Protein AF-A0A956DCQ9-F1 (afdb_monomer)

Secondary structure (DSSP, 8-state):
-------------PPP--------------------------------------------PPPP------PPPPHHHHHHHHHHHHHHHHH-HHHHHHHHHHHTTPPPPPPPPPPP-PPPPPPPPPPPPPP--PPP-HHHHHHHHHHHHHHH-HHHHHHS-GGGS-HHHHHHHHHHHHHHHHHHHHHHEEEEES--SPTT-EEEE-TT--TTT----S---SSSPEEEE-----EEEEEE-PPPPPTT--TT-SSPPP---

Solvent-accessible surface area (backbone atoms only — not comparable to full-atom values): 18070 Å² total; per-residue (Å²): 140,85,88,85,81,89,80,85,85,88,82,91,82,81,85,84,82,89,78,87,84,89,82,90,86,84,89,87,86,82,88,80,84,89,82,88,83,87,83,91,88,89,86,85,90,81,89,79,89,85,86,85,84,88,87,88,81,83,84,81,78,80,85,79,83,80,78,81,76,84,76,80,80,52,71,70,56,50,54,51,46,66,66,49,45,62,58,48,39,75,78,27,69,70,57,33,54,35,52,53,30,49,75,71,74,41,77,69,67,76,77,76,76,74,79,74,81,70,79,74,81,74,80,73,76,80,73,80,73,74,83,79,84,74,78,76,69,60,60,64,54,34,45,51,51,22,44,30,32,73,52,15,43,45,59,62,62,70,74,48,83,61,86,85,57,51,72,68,56,50,52,53,52,49,50,53,29,48,51,18,37,50,49,45,46,61,75,31,36,43,76,40,61,66,41,91,66,60,68,73,39,79,45,76,46,55,68,88,64,58,69,92,79,49,82,89,80,79,92,84,76,87,72,63,64,43,76,48,61,37,80,67,42,57,77,37,75,80,42,80,54,78,84,85,82,54,97,86,60,62,51,86,60,51,68,81,88,85,82,90,132

Structure (mmCIF, N/CA/C/O backbone):
data_AF-A0A956DCQ9-F1
#
_entry.id   AF-A0A956DCQ9-F1
#
loop_
_atom_site.group_PDB
_atom_site.id
_atom_site.type_symbol
_atom_site.label_atom_id
_atom_site.label_alt_id
_atom_site.label_comp_id
_atom_site.label_asym_id
_atom_site.label_entity_id
_atom_site.label_seq_id
_atom_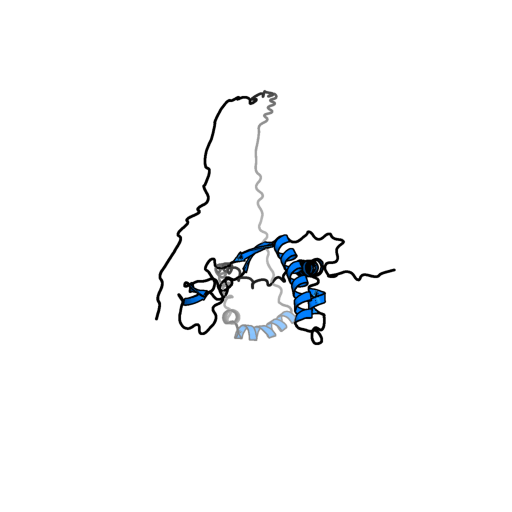site.pdbx_PDB_ins_code
_atom_site.Cartn_x
_atom_site.Cartn_y
_atom_site.Cartn_z
_atom_site.occupancy
_atom_site.B_iso_or_equiv
_atom_site.auth_seq_id
_atom_site.auth_comp_id
_atom_site.auth_asym_id
_atom_site.auth_atom_id
_atom_site.pdbx_PDB_model_num
ATOM 1 N N . MET A 1 1 ? -40.536 19.149 38.868 1.00 44.56 1 MET A N 1
ATOM 2 C CA . MET A 1 1 ? -41.351 20.334 38.512 1.00 44.56 1 MET A CA 1
ATOM 3 C C . MET A 1 1 ? -40.430 21.356 37.857 1.00 44.56 1 MET A C 1
ATOM 5 O O . MET A 1 1 ? -39.430 21.680 38.477 1.00 44.56 1 MET A O 1
ATOM 9 N N . GLY A 1 2 ? -40.730 21.826 36.640 1.00 43.44 2 GLY A N 1
ATOM 10 C CA . GLY A 1 2 ? -40.025 22.961 36.016 1.00 43.44 2 GLY A CA 1
ATOM 11 C C . GLY A 1 2 ? -39.454 22.691 34.621 1.00 43.44 2 GLY A C 1
ATOM 12 O O . GLY A 1 2 ? -38.250 22.546 34.463 1.00 43.44 2 GLY A O 1
ATOM 13 N N . GLN A 1 3 ? -40.325 22.641 33.610 1.00 45.72 3 GLN A N 1
ATOM 14 C CA . GLN A 1 3 ? -39.953 22.812 32.201 1.00 45.72 3 GLN A CA 1
ATOM 15 C C . GLN A 1 3 ? -39.549 24.271 31.948 1.00 45.72 3 GLN A C 1
ATOM 17 O O . GLN A 1 3 ? -40.276 25.163 32.375 1.00 45.72 3 GLN A O 1
ATOM 22 N N . PHE A 1 4 ? -38.510 24.515 31.145 1.00 46.72 4 PHE A N 1
ATOM 23 C CA . PHE A 1 4 ? -38.447 25.715 30.307 1.00 46.72 4 PHE A CA 1
ATOM 24 C C . PHE A 1 4 ? -37.898 25.388 28.914 1.00 46.72 4 PHE A C 1
ATOM 26 O O . PHE A 1 4 ? -36.979 24.595 28.732 1.00 46.72 4 PHE A O 1
ATOM 33 N N . ARG A 1 5 ? -38.584 25.959 27.926 1.00 47.47 5 ARG A N 1
ATOM 34 C CA . ARG A 1 5 ? -38.516 25.706 26.485 1.00 47.47 5 ARG A CA 1
ATOM 35 C C . ARG A 1 5 ? -37.450 26.562 25.780 1.00 47.47 5 ARG A C 1
ATOM 37 O O . ARG A 1 5 ? -37.318 27.731 26.104 1.00 47.47 5 ARG A O 1
ATOM 44 N N . ARG A 1 6 ? -36.925 25.986 24.683 1.00 45.34 6 ARG A N 1
ATOM 45 C CA . ARG A 1 6 ? -36.563 26.564 23.359 1.00 45.34 6 ARG A CA 1
ATOM 46 C C . ARG A 1 6 ? -35.539 27.711 23.270 1.00 45.34 6 ARG A C 1
ATOM 48 O O . ARG A 1 6 ? -35.821 28.812 23.710 1.00 45.34 6 ARG A O 1
ATOM 55 N N . ALA A 1 7 ? -34.549 27.522 22.386 1.00 42.09 7 ALA A N 1
ATOM 56 C CA . ALA A 1 7 ? -34.386 28.330 21.163 1.00 42.09 7 ALA A CA 1
ATOM 57 C C . ALA A 1 7 ? -33.416 27.658 20.163 1.00 42.09 7 ALA A C 1
ATOM 59 O O . ALA A 1 7 ? -32.343 27.201 20.540 1.00 42.09 7 ALA A O 1
ATOM 60 N N . ARG A 1 8 ? -33.815 27.605 18.882 1.00 48.66 8 ARG A N 1
ATOM 61 C CA . ARG A 1 8 ? -32.928 27.402 17.716 1.00 48.66 8 ARG A CA 1
ATOM 62 C C . ARG A 1 8 ? -32.111 28.680 17.476 1.00 48.66 8 ARG A C 1
ATOM 64 O O . ARG A 1 8 ? -32.595 29.758 17.820 1.00 48.66 8 ARG A O 1
ATOM 71 N N . PRO A 1 9 ? -31.029 28.588 16.692 1.00 55.22 9 PRO A N 1
ATOM 72 C CA . PRO A 1 9 ? -31.013 29.429 15.496 1.00 55.22 9 PRO A CA 1
ATOM 73 C C . PRO A 1 9 ? -30.722 28.649 14.208 1.00 55.22 9 PRO A C 1
ATOM 75 O O . PRO A 1 9 ? -29.927 27.715 14.168 1.00 55.22 9 PRO A O 1
ATOM 78 N N . ALA A 1 10 ? -31.419 29.067 13.151 1.00 43.94 10 ALA A N 1
ATOM 79 C CA . ALA A 1 10 ? -31.070 28.824 11.760 1.00 43.94 10 ALA A CA 1
ATOM 80 C C . ALA A 1 10 ? -30.056 29.888 11.311 1.00 43.94 10 ALA A C 1
ATOM 82 O O . ALA A 1 10 ? -30.158 31.039 11.732 1.00 43.94 10 ALA A O 1
ATOM 83 N N . GLY A 1 11 ? -29.125 29.524 10.431 1.00 39.97 11 GLY A N 1
ATOM 84 C CA . GLY A 1 11 ? -28.166 30.461 9.850 1.00 39.97 11 GLY A CA 1
ATOM 85 C C . GLY A 1 11 ? -27.410 29.843 8.684 1.00 39.97 11 GLY A C 1
ATOM 86 O O . GLY A 1 11 ? -26.304 29.349 8.850 1.00 39.97 11 GLY A O 1
ATOM 87 N N . ASN A 1 12 ? -28.058 29.846 7.519 1.00 40.28 12 ASN A N 1
ATOM 88 C CA . ASN A 1 12 ? -27.498 29.528 6.208 1.00 40.28 12 ASN A CA 1
ATOM 89 C C . ASN A 1 12 ? -26.256 30.384 5.908 1.00 40.28 12 ASN A C 1
ATOM 91 O O . ASN A 1 12 ? -26.328 31.608 5.991 1.00 40.28 12 ASN A O 1
ATOM 95 N N . GLY A 1 13 ? -25.175 29.754 5.449 1.00 37.75 13 GLY A N 1
ATOM 96 C CA . GLY A 1 13 ? -24.007 30.429 4.882 1.00 37.75 13 GLY A CA 1
ATOM 97 C C . GLY A 1 13 ? -23.469 29.651 3.685 1.00 37.75 13 GLY A C 1
ATOM 98 O O . GLY A 1 13 ? -22.549 28.855 3.825 1.00 37.75 13 GLY A O 1
ATOM 99 N N . ALA A 1 14 ? -24.077 29.851 2.515 1.00 48.00 14 ALA A N 1
ATOM 100 C CA . ALA A 1 14 ? -23.546 29.388 1.235 1.00 48.00 14 ALA A CA 1
ATOM 101 C C . ALA A 1 14 ? -22.450 30.356 0.743 1.00 48.00 14 ALA A C 1
ATOM 103 O O . ALA A 1 14 ? -22.650 31.569 0.842 1.00 48.00 14 ALA A O 1
ATOM 104 N N . PRO A 1 15 ? -21.327 29.882 0.176 1.00 51.25 15 PRO A N 1
ATOM 105 C CA . PRO A 1 15 ? -20.383 30.761 -0.498 1.00 51.25 15 PRO A CA 1
ATOM 106 C C . PRO A 1 15 ? -20.862 31.133 -1.909 1.00 51.25 15 PRO A C 1
ATOM 108 O O . PRO A 1 15 ? -21.316 30.308 -2.704 1.00 51.25 15 PRO A O 1
ATOM 111 N N . VAL A 1 16 ? -20.743 32.428 -2.180 1.00 46.66 16 VAL A N 1
ATOM 112 C CA . VAL A 1 16 ? -21.069 33.147 -3.411 1.00 46.66 16 VAL A CA 1
ATOM 113 C C . VAL A 1 16 ? -20.132 32.724 -4.549 1.00 46.66 16 VAL A C 1
ATOM 115 O O . VAL A 1 16 ? -18.917 32.878 -4.453 1.00 46.66 16 VAL A O 1
ATOM 118 N N . TYR A 1 17 ? -20.703 32.244 -5.656 1.00 36.53 17 TYR A N 1
ATOM 119 C CA . TYR A 1 17 ? -20.020 32.133 -6.946 1.00 36.53 17 TYR A CA 1
ATOM 120 C C . TYR A 1 17 ? -19.981 33.510 -7.618 1.00 36.53 17 TYR A C 1
ATOM 122 O O . TYR A 1 17 ? -21.020 34.018 -8.042 1.00 36.53 17 TYR A O 1
ATOM 130 N N . HIS A 1 18 ? -18.793 34.092 -7.788 1.00 42.25 18 HIS A N 1
ATOM 131 C CA . HIS A 1 18 ? -18.602 35.181 -8.746 1.00 42.25 18 HIS A CA 1
ATOM 132 C C . HIS A 1 18 ? -18.283 34.604 -10.129 1.00 42.25 18 HIS A C 1
ATOM 134 O O . HIS A 1 18 ? -17.248 33.978 -10.349 1.00 42.25 18 HIS A O 1
ATOM 140 N N . ARG A 1 19 ? -19.207 34.829 -11.068 1.00 39.38 19 ARG A N 1
ATOM 141 C CA . ARG A 1 19 ? -19.064 34.591 -12.508 1.00 39.38 19 ARG A CA 1
ATOM 142 C C . ARG A 1 19 ? -19.185 35.926 -13.248 1.00 39.38 19 ARG A C 1
ATOM 144 O O . ARG A 1 19 ? -20.033 36.736 -12.894 1.00 39.38 19 ARG A O 1
ATOM 151 N N . ALA A 1 20 ? -18.438 36.012 -14.353 1.00 39.06 20 ALA A N 1
ATOM 152 C CA . ALA A 1 20 ? -18.492 36.984 -15.455 1.00 39.06 20 ALA A CA 1
ATOM 153 C C . ALA A 1 20 ? -17.702 38.300 -15.240 1.00 39.06 20 ALA A C 1
ATOM 155 O O . ALA A 1 20 ? -17.689 38.841 -14.148 1.00 39.06 20 ALA A O 1
ATOM 156 N N . GLY A 1 21 ? -17.013 38.858 -16.243 1.00 32.97 21 GLY A N 1
ATOM 157 C CA . GLY A 1 21 ? -17.209 38.643 -17.672 1.00 32.97 21 GLY A CA 1
ATOM 158 C C . GLY A 1 21 ? -16.067 39.063 -18.608 1.00 32.97 21 GLY A C 1
ATOM 159 O O . GLY A 1 21 ? -15.089 39.706 -18.254 1.00 32.97 21 GLY A O 1
ATOM 160 N N . ARG A 1 22 ? -16.302 38.586 -1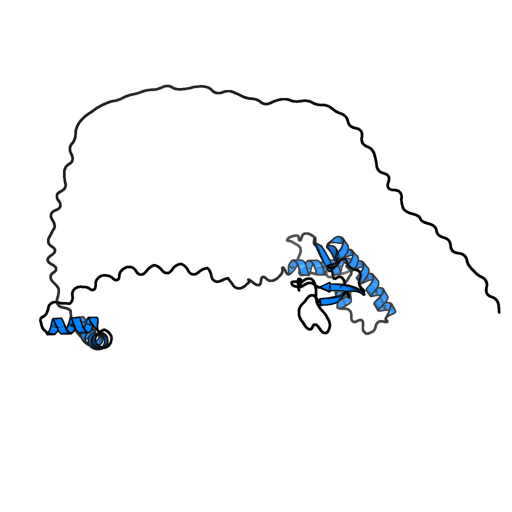9.829 1.00 40.91 22 ARG A N 1
ATOM 161 C CA . ARG A 1 22 ? -15.703 38.736 -21.160 1.00 40.91 22 ARG A CA 1
ATOM 162 C C . ARG A 1 22 ? -15.644 40.186 -21.684 1.00 40.91 22 ARG A C 1
ATOM 164 O O . ARG A 1 22 ? -16.653 40.867 -21.568 1.00 40.91 22 ARG A O 1
ATOM 171 N N . VAL A 1 23 ? -14.570 40.540 -22.411 1.00 39.91 23 VAL A N 1
ATOM 172 C CA . VAL A 1 23 ? -14.490 41.528 -23.531 1.00 39.91 23 VAL A CA 1
ATOM 173 C C . VAL A 1 23 ? -13.294 41.095 -24.422 1.00 39.91 23 VAL A C 1
ATOM 175 O O . VAL A 1 23 ? -12.198 40.998 -23.887 1.00 39.91 23 VAL A O 1
ATOM 178 N N . VAL A 1 24 ? -13.414 40.435 -25.588 1.00 46.06 24 VAL A N 1
ATOM 179 C CA . VAL A 1 24 ? -13.650 40.841 -27.010 1.00 46.06 24 VAL A CA 1
ATOM 180 C C . VAL A 1 24 ? -12.990 42.130 -27.539 1.00 46.06 24 VAL A C 1
ATOM 182 O O . VAL A 1 24 ? -13.491 43.205 -27.251 1.00 46.06 24 VAL A O 1
ATOM 185 N N . ASP A 1 25 ? -11.928 41.989 -28.350 1.00 35.31 25 ASP A N 1
ATOM 186 C CA . ASP A 1 25 ? -11.691 42.520 -29.726 1.00 35.31 25 ASP A CA 1
ATOM 187 C C . ASP A 1 25 ? -10.210 42.233 -30.097 1.00 35.31 25 ASP A C 1
ATOM 189 O O . ASP A 1 25 ? -9.375 42.172 -29.203 1.00 35.31 25 ASP A O 1
ATOM 193 N N . GLY A 1 26 ? -9.725 42.001 -31.322 1.00 33.22 26 GLY A N 1
ATOM 194 C CA . GLY A 1 26 ? -10.246 42.140 -32.681 1.00 33.22 26 GLY A CA 1
ATOM 195 C C . GLY A 1 26 ? -9.065 42.484 -33.624 1.00 33.22 26 GLY A C 1
ATOM 196 O O . GLY A 1 26 ? -8.298 43.394 -33.328 1.00 33.22 26 GLY A O 1
ATOM 197 N N . GLY A 1 27 ? -8.918 41.772 -34.755 1.00 31.19 27 GLY A N 1
ATOM 198 C CA . GLY A 1 27 ? -8.004 42.088 -35.880 1.00 31.19 27 GLY A CA 1
ATOM 199 C C . GLY A 1 27 ? -6.607 41.442 -35.797 1.00 31.19 27 GLY A C 1
ATOM 200 O O . GLY A 1 27 ? -5.952 41.498 -34.772 1.00 31.19 27 GLY A O 1
ATOM 201 N N . GLY A 1 28 ? -6.032 40.788 -36.806 1.00 31.78 28 GLY A N 1
ATOM 202 C CA . GLY A 1 28 ? -6.299 40.720 -38.239 1.00 31.78 28 GLY A CA 1
ATOM 203 C C . GLY A 1 28 ? -4.962 40.875 -38.979 1.00 31.78 28 GLY A C 1
ATOM 204 O O . GLY A 1 28 ? -4.322 41.908 -38.814 1.00 31.78 28 GLY A O 1
ATOM 205 N N . ARG A 1 29 ? -4.537 39.879 -39.774 1.00 37.16 29 ARG A N 1
ATOM 206 C CA . ARG A 1 29 ? -3.793 40.038 -41.046 1.00 37.16 29 ARG A CA 1
ATOM 207 C C . ARG A 1 29 ? -3.422 38.690 -41.668 1.00 37.16 29 ARG A C 1
ATOM 209 O O . ARG A 1 29 ? -3.000 37.759 -40.995 1.00 37.16 29 ARG A O 1
ATOM 216 N N . ALA A 1 30 ? -3.629 38.659 -42.978 1.00 37.50 30 ALA A N 1
ATOM 217 C CA . ALA A 1 30 ? -3.402 37.583 -43.925 1.00 37.50 30 ALA A CA 1
ATOM 218 C C . ALA A 1 30 ? -2.002 37.654 -44.571 1.00 37.50 30 ALA A C 1
ATOM 220 O O . ALA A 1 30 ? -1.269 38.619 -44.352 1.00 37.50 30 ALA A O 1
ATOM 221 N N . ASN A 1 31 ? -1.769 36.693 -45.479 1.00 35.84 31 ASN A N 1
ATOM 222 C CA . ASN A 1 31 ? -0.713 36.576 -46.503 1.00 35.84 31 ASN A CA 1
ATOM 223 C C . ASN A 1 31 ? 0.620 35.985 -46.001 1.00 35.84 31 ASN A C 1
ATOM 225 O O . ASN A 1 31 ? 1.065 36.304 -44.911 1.00 35.84 31 ASN A O 1
ATOM 229 N N . SER A 1 32 ? 1.316 35.095 -46.717 1.00 38.97 32 SER A N 1
ATOM 230 C CA . SER A 1 32 ? 1.332 34.811 -48.162 1.00 38.97 32 SER A CA 1
ATOM 231 C C . SER A 1 32 ? 2.079 33.499 -48.459 1.00 38.97 32 SER A C 1
ATOM 233 O O . SER A 1 32 ? 3.049 33.164 -47.784 1.00 38.97 32 SER A O 1
ATOM 235 N N . LEU A 1 33 ? 1.641 32.819 -49.523 1.00 44.47 33 LEU A N 1
ATOM 236 C CA . LEU A 1 33 ? 2.346 31.770 -50.278 1.00 44.47 33 LEU A CA 1
ATOM 237 C C . LEU A 1 33 ? 3.693 32.267 -50.848 1.00 44.47 33 LEU A C 1
ATOM 239 O O . LEU A 1 33 ? 3.923 33.476 -50.921 1.00 44.47 33 LEU A O 1
ATOM 243 N N . PRO A 1 34 ? 4.492 31.356 -51.430 1.00 48.22 34 PRO A N 1
ATOM 244 C CA . PRO A 1 34 ? 4.779 31.562 -52.851 1.00 48.22 34 PRO A CA 1
ATOM 245 C C . PRO A 1 34 ? 4.610 30.317 -53.741 1.00 48.22 34 PRO A C 1
ATOM 247 O O . PRO A 1 34 ? 4.918 29.187 -53.371 1.00 48.22 34 PRO A O 1
ATOM 250 N N . LEU A 1 35 ? 4.118 30.606 -54.949 1.00 35.25 35 LEU A N 1
ATOM 251 C CA . LEU A 1 35 ? 4.025 29.785 -56.158 1.00 35.25 35 LEU A CA 1
ATOM 252 C C . LEU A 1 35 ? 5.221 30.057 -57.093 1.00 35.25 35 LEU A C 1
ATOM 254 O O . LEU A 1 35 ? 5.707 31.185 -57.140 1.00 35.25 35 LEU A O 1
ATOM 258 N N . GLY A 1 36 ? 5.540 29.070 -57.945 1.00 31.72 36 GLY A N 1
ATOM 259 C CA . GLY A 1 36 ? 6.281 29.208 -59.217 1.00 31.72 36 GLY A CA 1
ATOM 260 C C . GLY A 1 36 ? 7.804 29.079 -59.080 1.00 31.72 36 GLY A C 1
ATOM 261 O O . GLY A 1 36 ? 8.372 29.573 -58.123 1.00 31.72 36 GLY A O 1
ATOM 262 N N . VAL A 1 37 ? 8.564 28.450 -59.983 1.00 38.44 37 VAL A N 1
ATOM 263 C CA . VAL A 1 37 ? 8.494 28.481 -61.454 1.00 38.44 37 VAL A CA 1
ATOM 264 C C . VAL A 1 37 ? 9.332 27.315 -62.036 1.00 38.44 37 VAL A C 1
ATOM 266 O O . VAL A 1 37 ? 10.470 27.107 -61.628 1.00 38.44 37 VAL A O 1
ATOM 269 N N . THR A 1 38 ? 8.789 26.579 -63.014 1.00 43.56 38 THR A N 1
ATOM 270 C CA . THR A 1 38 ? 9.522 25.769 -64.026 1.00 43.56 38 THR A CA 1
ATOM 271 C C . THR A 1 38 ? 9.961 26.681 -65.187 1.00 43.56 38 THR A C 1
ATOM 273 O O . THR A 1 38 ? 9.244 27.659 -65.409 1.00 43.56 38 THR A O 1
ATOM 276 N N . PRO A 1 39 ? 10.987 26.381 -66.022 1.00 46.38 39 PRO A N 1
ATOM 277 C CA . PRO A 1 39 ? 10.698 25.570 -67.225 1.00 46.38 39 PRO A CA 1
ATOM 278 C C . PRO A 1 39 ? 11.886 24.820 -67.894 1.00 46.38 39 PRO A C 1
ATOM 280 O O . PRO A 1 39 ? 13.048 25.163 -67.735 1.00 46.38 39 PRO A O 1
ATOM 283 N N . SER A 1 40 ? 11.511 23.858 -68.749 1.00 33.22 40 SER A N 1
ATOM 284 C CA . SER A 1 40 ? 12.003 23.634 -70.127 1.00 33.22 40 SER A CA 1
ATOM 285 C C . SER A 1 40 ? 13.473 23.274 -70.411 1.00 33.22 40 SER A C 1
ATOM 287 O O . SER A 1 40 ? 14.386 24.071 -70.236 1.00 33.22 40 SER A O 1
ATOM 289 N N . GLY A 1 41 ? 13.653 22.119 -71.064 1.00 32.50 41 GLY A N 1
ATOM 290 C CA . GLY A 1 41 ? 14.876 21.740 -71.775 1.00 32.50 41 GLY A CA 1
ATOM 291 C C . GLY A 1 41 ? 14.724 20.406 -72.508 1.00 32.50 41 GLY A C 1
ATOM 292 O O . GLY A 1 41 ? 15.267 19.396 -72.076 1.00 32.50 41 GLY A O 1
ATOM 293 N N . ALA A 1 42 ? 13.938 20.393 -73.586 1.00 36.38 42 ALA A N 1
ATOM 294 C CA . ALA A 1 42 ? 13.888 19.304 -74.556 1.00 36.38 42 ALA A CA 1
ATOM 295 C C . ALA A 1 42 ? 14.860 19.609 -75.705 1.00 36.38 42 ALA A C 1
ATOM 297 O O . ALA A 1 42 ? 14.739 20.674 -76.292 1.00 36.38 42 ALA A O 1
ATOM 298 N N . GLU A 1 43 ? 15.764 18.682 -76.033 1.00 36.94 43 GLU A N 1
ATOM 299 C CA . GLU A 1 43 ? 16.383 18.495 -77.359 1.00 36.94 43 GLU A CA 1
ATOM 300 C C . GLU A 1 43 ? 17.229 17.207 -77.317 1.00 36.94 43 GLU A C 1
ATOM 302 O O . GLU A 1 43 ? 18.130 17.053 -76.502 1.00 36.94 43 GLU A O 1
ATOM 307 N N . GLY A 1 44 ? 16.895 16.182 -78.098 1.00 34.47 44 GLY A N 1
ATOM 308 C CA . GLY A 1 44 ? 17.785 15.822 -79.196 1.00 34.47 44 GLY A CA 1
ATOM 309 C C . GLY A 1 44 ? 17.464 14.436 -79.751 1.00 34.47 44 GLY A C 1
ATOM 310 O O . GLY A 1 44 ? 17.797 13.400 -79.184 1.00 34.47 44 GLY A O 1
ATOM 311 N N . PHE A 1 45 ? 16.790 14.451 -80.891 1.00 36.69 45 PHE A N 1
ATOM 312 C CA . PHE A 1 45 ? 16.407 13.328 -81.731 1.00 36.69 45 PHE A CA 1
ATOM 313 C C . PHE A 1 45 ? 17.640 12.735 -82.441 1.00 36.69 45 PHE A C 1
ATOM 315 O O . PHE A 1 45 ? 18.387 13.469 -83.088 1.00 36.69 45 PHE A O 1
ATOM 322 N N . ARG A 1 46 ? 17.824 11.406 -82.439 1.00 38.56 46 ARG A N 1
ATOM 323 C CA . ARG A 1 46 ? 18.520 10.734 -83.553 1.00 38.56 46 ARG A CA 1
ATOM 324 C C . ARG A 1 46 ? 17.950 9.346 -83.827 1.00 38.56 46 ARG A C 1
ATOM 326 O O . ARG A 1 46 ? 18.247 8.359 -83.165 1.00 38.56 46 ARG A O 1
ATOM 333 N N . VAL A 1 47 ? 17.141 9.316 -84.876 1.00 39.38 47 VAL A N 1
ATOM 334 C CA . VAL A 1 47 ? 16.680 8.133 -85.599 1.00 39.38 47 VAL A CA 1
ATOM 335 C C . VAL A 1 47 ? 17.856 7.476 -86.321 1.00 39.38 47 VAL A C 1
ATOM 337 O O . VAL A 1 47 ? 18.537 8.123 -87.111 1.00 39.38 47 VAL A O 1
ATOM 340 N N . VAL A 1 48 ? 18.025 6.165 -86.139 1.00 49.91 48 VAL A N 1
ATOM 341 C CA . VAL A 1 48 ? 18.652 5.292 -87.140 1.00 49.91 48 VAL A CA 1
ATOM 342 C C . VAL A 1 48 ? 17.727 4.099 -87.359 1.00 49.91 48 VAL A C 1
ATOM 344 O O . VAL A 1 48 ? 17.658 3.177 -86.554 1.00 49.91 48 VAL A O 1
ATOM 347 N N . ARG A 1 49 ? 16.992 4.120 -88.476 1.00 46.12 49 ARG A N 1
ATOM 348 C CA . ARG A 1 49 ? 16.385 2.917 -89.051 1.00 46.12 49 ARG A CA 1
ATOM 349 C C . ARG A 1 49 ? 17.454 2.176 -89.854 1.00 46.12 49 ARG A C 1
ATOM 351 O O . ARG A 1 49 ? 17.971 2.732 -90.818 1.00 46.12 49 ARG A O 1
ATOM 358 N N . ARG A 1 50 ? 17.653 0.884 -89.583 1.00 44.34 50 ARG A N 1
ATOM 359 C CA . ARG A 1 50 ? 17.892 -0.103 -90.648 1.00 44.34 50 ARG A CA 1
ATOM 360 C C . ARG A 1 50 ? 17.061 -1.357 -90.401 1.00 44.34 50 ARG A C 1
ATOM 362 O O . ARG A 1 50 ? 16.953 -1.871 -89.297 1.00 44.34 50 ARG A O 1
ATOM 369 N N . ARG A 1 51 ? 16.413 -1.757 -91.485 1.00 48.53 51 ARG A N 1
ATOM 370 C CA . ARG A 1 51 ? 15.470 -2.854 -91.692 1.00 48.53 51 ARG A CA 1
ATOM 371 C C . ARG A 1 51 ? 16.278 -4.055 -92.201 1.00 48.53 51 ARG A C 1
ATOM 373 O O . ARG A 1 51 ? 17.195 -3.793 -92.966 1.00 48.53 51 ARG A O 1
ATOM 380 N N . THR A 1 52 ? 15.898 -5.288 -91.833 1.00 41.50 52 THR A N 1
ATOM 381 C CA . THR A 1 52 ? 15.596 -6.457 -92.713 1.00 41.50 52 THR A CA 1
ATOM 382 C C . THR A 1 52 ? 15.981 -7.820 -92.108 1.00 41.50 52 THR A C 1
ATOM 384 O O . THR A 1 52 ? 17.144 -8.035 -91.805 1.00 41.50 52 THR A O 1
ATOM 387 N N . GLY A 1 53 ? 15.027 -8.769 -92.103 1.00 35.62 53 GLY A N 1
ATOM 388 C CA . GLY A 1 53 ? 15.273 -10.155 -92.560 1.00 35.62 53 GLY A CA 1
ATOM 389 C C . GLY A 1 53 ? 15.434 -11.288 -91.527 1.00 35.62 53 GLY A C 1
ATOM 390 O O . GLY A 1 53 ? 16.452 -11.383 -90.864 1.00 35.62 53 GLY A O 1
ATOM 391 N N . ARG A 1 54 ? 14.437 -12.190 -91.487 1.00 43.00 54 ARG A N 1
ATOM 392 C CA . ARG A 1 54 ? 14.353 -13.558 -90.887 1.00 43.00 54 ARG A CA 1
ATOM 393 C C . ARG A 1 54 ? 15.412 -14.553 -91.466 1.00 43.00 54 ARG A C 1
ATOM 395 O O . ARG A 1 54 ? 16.009 -14.164 -92.466 1.00 43.00 54 ARG A O 1
ATOM 402 N N . PRO A 1 55 ? 15.591 -15.829 -90.997 1.00 49.44 55 PRO A N 1
ATOM 403 C CA . PRO A 1 55 ? 14.588 -16.726 -90.385 1.00 49.44 55 PRO A CA 1
ATOM 404 C C . PRO A 1 55 ? 15.028 -17.636 -89.206 1.00 49.44 55 PRO A C 1
ATOM 406 O O . PRO A 1 55 ? 16.183 -17.729 -88.813 1.00 49.44 55 PRO A O 1
ATOM 409 N N . VAL A 1 56 ? 14.015 -18.316 -88.660 1.00 54.53 56 VAL A N 1
ATOM 410 C CA . VAL A 1 56 ? 14.007 -19.252 -87.527 1.00 54.53 56 VAL A CA 1
ATOM 411 C C . VAL A 1 56 ? 14.428 -20.653 -87.997 1.00 54.53 56 VAL A C 1
ATOM 413 O O . VAL A 1 56 ? 13.770 -21.228 -88.862 1.00 54.53 56 VAL A O 1
ATOM 416 N N . GLY A 1 57 ? 15.505 -21.207 -87.432 1.00 40.69 57 GLY A N 1
ATOM 417 C CA . GLY A 1 57 ? 15.953 -22.585 -87.663 1.00 40.69 57 GLY A CA 1
ATOM 418 C C . GLY A 1 57 ? 15.443 -23.524 -86.569 1.00 40.69 57 GLY A C 1
ATOM 419 O O . GLY A 1 57 ? 15.823 -23.394 -85.409 1.00 40.69 57 GLY A O 1
ATOM 420 N N . GLY A 1 58 ? 14.563 -24.459 -86.935 1.00 42.00 58 GLY A N 1
ATOM 421 C CA . GLY A 1 58 ? 14.017 -25.475 -86.038 1.00 42.00 58 GLY A CA 1
ATOM 422 C C . GLY A 1 58 ? 15.037 -26.564 -85.700 1.00 42.00 58 GLY A C 1
ATOM 423 O O . GLY A 1 58 ? 15.515 -27.275 -86.583 1.00 42.00 58 GLY A O 1
ATOM 424 N N . PHE A 1 59 ? 15.329 -26.733 -84.410 1.00 47.19 59 PHE A N 1
ATOM 425 C CA . PHE A 1 59 ? 16.104 -27.860 -83.897 1.00 47.19 59 PHE A CA 1
ATOM 426 C C . PHE A 1 59 ? 15.191 -29.083 -83.733 1.00 47.19 59 PHE A C 1
ATOM 428 O O . PHE A 1 59 ? 14.420 -29.195 -82.781 1.00 47.19 59 PHE A O 1
ATOM 435 N N . ARG A 1 60 ? 15.272 -30.011 -84.689 1.00 51.78 60 ARG A N 1
ATOM 436 C CA . ARG A 1 60 ? 14.640 -31.335 -84.632 1.00 51.78 60 ARG A CA 1
ATOM 437 C C . ARG A 1 60 ? 15.460 -32.214 -83.668 1.00 51.78 60 ARG A C 1
ATOM 439 O O . ARG A 1 60 ? 16.556 -32.637 -84.027 1.00 51.78 60 ARG A O 1
ATOM 446 N N . ARG A 1 61 ? 14.977 -32.483 -82.447 1.00 52.00 61 ARG A N 1
ATOM 447 C CA . ARG A 1 61 ? 15.593 -33.495 -81.561 1.00 52.00 61 ARG A CA 1
ATOM 448 C C . ARG A 1 61 ? 15.139 -34.892 -82.001 1.00 52.00 61 ARG A C 1
ATOM 450 O O . ARG A 1 61 ? 13.939 -35.130 -82.107 1.00 52.00 61 ARG A O 1
ATOM 457 N N . ARG A 1 62 ? 16.082 -35.802 -82.277 1.00 43.31 62 ARG A N 1
ATOM 458 C CA . ARG A 1 62 ? 15.796 -37.245 -82.397 1.00 43.31 62 ARG A CA 1
ATOM 459 C C . ARG A 1 62 ? 15.603 -37.821 -80.986 1.00 43.31 62 ARG A C 1
ATOM 461 O O . ARG A 1 62 ? 16.404 -37.467 -80.122 1.00 43.31 62 ARG A O 1
ATOM 468 N N . PRO A 1 63 ? 14.612 -38.689 -80.733 1.00 47.38 63 PRO A N 1
ATOM 469 C CA . PRO A 1 63 ? 14.568 -39.462 -79.500 1.00 47.38 63 PRO A CA 1
ATOM 470 C C . PRO A 1 63 ? 15.527 -40.653 -79.623 1.00 47.38 63 PRO A C 1
ATOM 472 O O . PRO A 1 63 ? 15.415 -41.457 -80.547 1.00 47.38 63 PRO A O 1
ATOM 475 N N . GLU A 1 64 ? 16.500 -40.732 -78.720 1.00 47.19 64 GLU A N 1
ATOM 476 C CA . GLU A 1 64 ? 17.342 -41.912 -78.538 1.00 47.19 64 GLU A CA 1
ATOM 477 C C . GLU A 1 64 ? 16.556 -42.909 -77.675 1.00 47.19 64 GLU A C 1
ATOM 479 O O . GLU A 1 64 ? 16.154 -42.610 -76.551 1.00 47.19 64 GLU A O 1
ATOM 484 N N . GLU A 1 65 ? 16.245 -44.066 -78.249 1.00 50.34 65 GLU A N 1
ATOM 485 C CA . GLU A 1 65 ? 15.496 -45.151 -77.622 1.00 50.34 65 GLU A CA 1
ATOM 486 C C . GLU A 1 65 ? 16.389 -45.830 -76.566 1.00 50.34 65 GLU A C 1
ATOM 488 O O . GLU A 1 65 ? 17.248 -46.653 -76.889 1.00 50.34 65 GLU A O 1
ATOM 493 N N . ILE A 1 66 ? 16.232 -45.455 -75.291 1.00 53.81 66 ILE A N 1
ATOM 494 C CA . ILE A 1 66 ? 16.952 -46.077 -74.170 1.00 53.81 66 ILE A CA 1
ATOM 495 C C . ILE A 1 66 ? 16.389 -47.485 -73.968 1.00 53.81 66 ILE A C 1
ATOM 497 O O . ILE A 1 66 ? 15.388 -47.695 -73.284 1.00 53.81 66 ILE A O 1
ATOM 501 N N . ARG A 1 67 ? 17.049 -48.474 -74.568 1.00 50.81 67 ARG A N 1
ATOM 502 C CA . ARG A 1 67 ? 16.799 -49.892 -74.308 1.00 50.81 67 ARG A CA 1
ATOM 503 C C . ARG A 1 67 ? 17.346 -50.231 -72.914 1.00 50.81 67 ARG A C 1
ATOM 505 O O . ARG A 1 67 ? 18.499 -50.637 -72.778 1.00 50.81 67 ARG A O 1
ATOM 512 N N . VAL A 1 68 ? 16.539 -50.015 -71.871 1.00 55.72 68 VAL A N 1
ATOM 513 C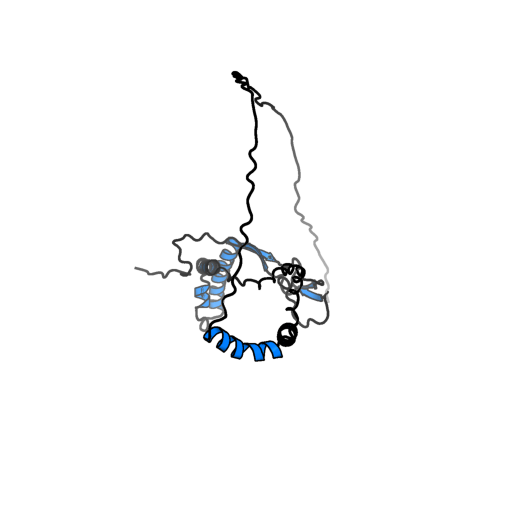 CA . VAL A 1 68 ? 16.869 -50.422 -70.496 1.00 55.72 68 VAL A CA 1
ATOM 514 C C . VAL A 1 68 ? 17.007 -51.943 -70.482 1.00 55.72 68 VAL A C 1
ATOM 516 O O . VAL A 1 68 ? 16.045 -52.677 -70.681 1.00 55.72 68 VAL A O 1
ATOM 519 N N . SER A 1 69 ? 18.236 -52.418 -70.321 1.00 55.66 69 SER A N 1
ATOM 520 C CA . SER A 1 69 ? 18.514 -53.831 -70.091 1.00 55.66 69 SER A CA 1
ATOM 521 C C . SER A 1 69 ? 18.440 -54.051 -68.585 1.00 55.66 69 SER A C 1
ATOM 523 O O . SER A 1 69 ? 19.335 -53.592 -67.884 1.00 55.66 69 SER A O 1
ATOM 525 N N . ASP A 1 70 ? 17.383 -54.696 -68.086 1.00 66.69 70 ASP A N 1
ATOM 526 C CA . ASP A 1 70 ? 17.218 -54.966 -66.651 1.00 66.69 70 ASP A CA 1
ATOM 527 C C . ASP A 1 70 ? 18.292 -55.955 -66.156 1.00 66.69 70 ASP A C 1
ATOM 529 O O . ASP A 1 70 ? 18.270 -57.136 -66.536 1.00 66.69 70 ASP A O 1
ATOM 533 N N . PRO A 1 71 ? 19.256 -55.536 -65.310 1.00 77.69 71 PRO A N 1
ATOM 534 C CA . PRO A 1 71 ? 20.218 -56.469 -64.748 1.00 77.69 71 PRO A CA 1
ATOM 535 C C . PRO A 1 71 ? 19.522 -57.365 -63.716 1.00 77.69 71 PRO A C 1
ATOM 537 O O . PRO A 1 71 ? 18.798 -56.900 -62.835 1.00 77.69 71 PRO A O 1
ATOM 540 N N . LYS A 1 72 ? 19.763 -58.680 -63.795 1.00 84.00 72 LYS A N 1
ATOM 541 C CA . LYS A 1 72 ? 19.214 -59.646 -62.827 1.00 84.00 72 LYS A CA 1
ATOM 542 C C . LYS A 1 72 ? 19.677 -59.274 -61.406 1.00 84.00 72 LYS A C 1
ATOM 544 O O . LYS A 1 72 ? 20.874 -59.041 -61.224 1.00 84.00 72 LYS A O 1
ATOM 549 N N . PRO A 1 73 ? 18.794 -59.286 -60.385 1.00 86.69 73 PRO A N 1
ATOM 550 C CA . PRO A 1 73 ? 19.162 -58.881 -59.029 1.00 86.69 73 PRO A CA 1
ATOM 551 C C . PRO A 1 73 ? 20.293 -59.758 -58.482 1.00 86.69 73 PRO A C 1
ATOM 553 O O . PRO A 1 73 ? 20.338 -60.963 -58.760 1.00 86.69 73 PR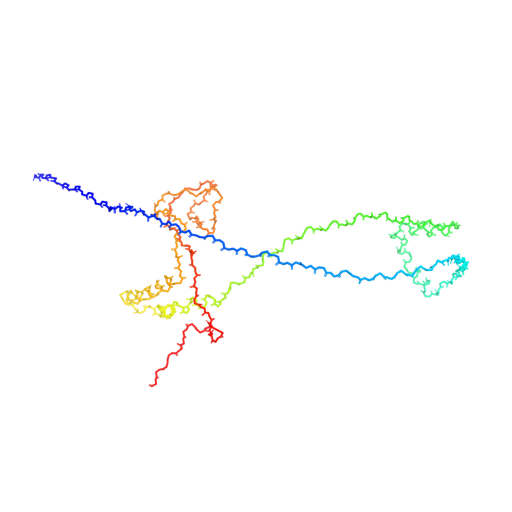O A O 1
ATOM 556 N N . SER A 1 74 ? 21.203 -59.172 -57.703 1.00 91.06 74 SER A N 1
ATOM 557 C CA . SER A 1 74 ? 22.314 -59.902 -57.082 1.00 91.06 74 SER A CA 1
ATOM 558 C C . SER A 1 74 ? 21.815 -60.882 -56.012 1.00 91.06 74 SER A C 1
ATOM 560 O O . SER A 1 74 ? 20.682 -60.787 -55.536 1.00 91.06 74 SER A O 1
ATOM 562 N N . PHE A 1 75 ? 22.658 -61.843 -55.623 1.00 89.88 75 PHE A N 1
ATOM 563 C CA . PHE A 1 75 ? 22.309 -62.857 -54.622 1.00 89.88 75 PHE A CA 1
ATOM 564 C C . PHE A 1 75 ? 21.823 -62.245 -53.298 1.00 89.88 75 PHE A C 1
ATOM 566 O O . PHE A 1 75 ? 20.766 -62.628 -52.807 1.00 89.88 75 PHE A O 1
ATOM 573 N N . PHE A 1 76 ? 22.535 -61.250 -52.761 1.00 90.44 76 PHE A N 1
ATOM 574 C CA . PHE A 1 76 ? 22.167 -60.603 -51.496 1.00 90.44 76 PHE A CA 1
ATOM 575 C C . PHE A 1 76 ? 20.831 -59.858 -51.576 1.00 90.44 76 PHE A C 1
ATOM 577 O O . PHE A 1 76 ? 20.047 -59.906 -50.632 1.00 90.44 76 PHE A O 1
ATOM 584 N N . VAL A 1 77 ? 20.523 -59.244 -52.723 1.00 87.75 77 VAL A N 1
ATOM 585 C CA . VAL A 1 77 ? 19.215 -58.614 -52.956 1.00 87.75 77 VAL A CA 1
ATOM 586 C C . VAL A 1 77 ? 18.109 -59.669 -52.978 1.00 87.75 77 VAL A C 1
ATOM 588 O O . VAL A 1 77 ? 17.072 -59.475 -52.353 1.00 87.75 77 VAL A O 1
ATOM 591 N N . ARG A 1 78 ? 18.331 -60.820 -53.627 1.00 88.38 78 ARG A N 1
ATOM 592 C CA . ARG A 1 78 ? 17.360 -61.930 -53.615 1.00 88.38 78 ARG A CA 1
ATOM 593 C C . ARG A 1 78 ? 17.168 -62.512 -52.217 1.00 88.38 78 ARG A C 1
ATOM 595 O O . ARG A 1 78 ? 16.034 -62.797 -51.851 1.00 88.38 78 ARG A O 1
ATOM 602 N N . LEU A 1 79 ? 18.244 -62.657 -51.442 1.00 91.56 79 LEU A N 1
ATOM 603 C CA . LEU A 1 79 ? 18.189 -63.154 -50.066 1.00 91.56 79 LEU A CA 1
ATOM 604 C C . LEU A 1 79 ? 17.387 -62.205 -49.163 1.00 91.56 79 LEU A C 1
ATOM 606 O O . LEU A 1 79 ? 16.530 -62.654 -48.408 1.00 91.56 79 LEU A O 1
ATOM 610 N N . TRP A 1 80 ? 17.600 -60.893 -49.294 1.00 92.25 80 TRP A N 1
ATOM 611 C CA . TRP A 1 80 ? 16.830 -59.883 -48.567 1.00 92.25 80 TRP A CA 1
ATOM 612 C C . TRP A 1 80 ? 15.354 -59.857 -48.983 1.00 92.25 80 TRP A C 1
ATOM 614 O O . TRP A 1 80 ? 14.467 -59.845 -48.129 1.00 92.25 80 TRP A O 1
ATOM 624 N N . ILE A 1 81 ? 15.073 -59.917 -50.291 1.00 89.44 81 ILE A N 1
ATOM 625 C CA . ILE A 1 81 ? 13.698 -60.004 -50.802 1.00 89.44 81 ILE A CA 1
ATOM 626 C C . ILE A 1 81 ? 13.012 -61.261 -50.259 1.00 89.44 81 ILE A C 1
ATOM 628 O O . ILE A 1 81 ? 11.881 -61.165 -49.801 1.00 89.44 81 ILE A O 1
ATOM 632 N N . ALA A 1 82 ? 13.680 -62.417 -50.248 1.00 88.94 82 ALA A N 1
ATOM 633 C CA . ALA A 1 82 ? 13.114 -63.657 -49.716 1.00 88.94 82 ALA A CA 1
ATOM 634 C C . ALA A 1 82 ? 12.785 -63.574 -48.214 1.00 88.94 82 ALA A C 1
ATOM 636 O O . ALA A 1 82 ? 11.844 -64.225 -47.768 1.00 88.94 82 ALA A O 1
ATOM 637 N N . PHE A 1 83 ? 13.515 -62.759 -47.447 1.00 92.12 83 PHE A N 1
ATOM 638 C CA . PHE A 1 83 ? 13.240 -62.533 -46.027 1.00 92.12 83 PHE A CA 1
ATOM 639 C C . PHE A 1 83 ? 12.040 -61.596 -45.797 1.00 92.12 83 PHE A C 1
ATOM 641 O O . PHE A 1 83 ? 11.189 -61.871 -44.954 1.00 92.12 83 PHE A O 1
ATOM 648 N N . VAL A 1 84 ? 11.932 -60.506 -46.565 1.00 88.69 84 VAL A N 1
ATOM 649 C CA . VAL A 1 84 ? 10.902 -59.465 -46.360 1.00 88.69 84 VAL A CA 1
ATOM 650 C C . VAL A 1 84 ? 9.594 -59.763 -47.105 1.00 88.69 84 VAL A C 1
ATOM 652 O O . VAL A 1 84 ? 8.510 -59.427 -46.623 1.00 88.69 84 VAL A O 1
ATOM 655 N N . ALA A 1 85 ? 9.666 -60.394 -48.279 1.00 89.50 85 ALA A N 1
ATOM 656 C CA . ALA A 1 85 ? 8.507 -60.627 -49.138 1.00 89.50 85 ALA A CA 1
ATOM 657 C C . ALA A 1 85 ? 7.393 -61.454 -48.473 1.00 89.50 85 ALA A C 1
ATOM 659 O O . ALA A 1 85 ? 6.244 -61.050 -48.628 1.00 89.50 85 ALA A O 1
ATOM 660 N N . PRO A 1 86 ? 7.655 -62.533 -47.703 1.00 86.94 86 PRO A N 1
ATOM 661 C CA . PRO A 1 86 ? 6.591 -63.293 -47.046 1.00 86.94 86 PRO A CA 1
ATOM 662 C C . PRO A 1 86 ? 5.768 -62.434 -46.081 1.00 86.94 86 PRO A C 1
ATOM 664 O O . PRO A 1 86 ? 4.542 -62.449 -46.137 1.00 86.94 86 PRO A O 1
ATOM 667 N N . TRP A 1 87 ? 6.431 -61.611 -45.262 1.00 90.00 87 TRP A N 1
ATOM 668 C CA . TRP A 1 87 ? 5.751 -60.656 -44.385 1.00 90.00 87 TRP A CA 1
ATOM 669 C C . TRP A 1 87 ? 4.973 -59.622 -45.199 1.00 90.00 87 TRP A C 1
ATOM 671 O O . TRP A 1 87 ? 3.799 -59.378 -44.940 1.00 90.00 87 TRP A O 1
ATOM 681 N N . ARG A 1 88 ? 5.575 -59.054 -46.246 1.00 87.94 88 ARG A N 1
ATOM 682 C CA . ARG A 1 88 ? 4.887 -58.062 -47.079 1.00 87.94 88 ARG A CA 1
ATOM 683 C C . ARG A 1 88 ? 3.667 -58.636 -47.811 1.00 87.94 88 ARG A C 1
ATOM 685 O O . ARG A 1 88 ? 2.683 -57.924 -47.956 1.00 87.94 88 ARG A O 1
ATOM 692 N N . VAL A 1 89 ? 3.707 -59.900 -48.234 1.00 89.25 89 VAL A N 1
ATOM 693 C CA . VAL A 1 89 ? 2.562 -60.600 -48.844 1.00 89.25 89 VAL A CA 1
ATOM 694 C C . VAL A 1 89 ? 1.442 -60.823 -47.826 1.00 89.25 89 VAL A C 1
ATOM 696 O O . VAL A 1 89 ? 0.279 -60.665 -48.179 1.00 89.25 89 VAL A O 1
ATOM 699 N N . LEU A 1 90 ? 1.765 -61.134 -46.566 1.00 86.38 90 LEU A N 1
ATOM 700 C CA . LEU A 1 90 ? 0.755 -61.322 -45.517 1.00 86.38 90 LEU A CA 1
ATOM 701 C C . LEU A 1 90 ? 0.071 -60.010 -45.103 1.00 86.38 90 LEU A C 1
ATOM 703 O O . LEU A 1 90 ? -1.128 -60.008 -44.842 1.00 86.38 90 LEU A O 1
ATOM 707 N N . PHE A 1 91 ? 0.812 -58.899 -45.054 1.00 85.19 91 PHE A N 1
ATOM 708 C CA . PHE A 1 91 ? 0.301 -57.611 -44.561 1.00 85.19 91 PHE A CA 1
ATOM 709 C C . PHE A 1 91 ? -0.137 -56.630 -45.667 1.00 85.19 91 PHE A C 1
ATOM 711 O O . PHE A 1 91 ? -0.601 -55.536 -45.355 1.00 85.19 91 PHE A O 1
ATOM 718 N N . SER A 1 92 ? -0.016 -56.985 -46.954 1.00 84.00 92 SER A N 1
ATOM 719 C CA . SER A 1 92 ? -0.460 -56.149 -48.081 1.00 84.00 92 SER A CA 1
ATOM 720 C C . SER A 1 92 ? -1.160 -56.976 -49.161 1.00 84.00 92 SER A C 1
ATOM 722 O O . SER A 1 92 ? -0.523 -57.713 -49.919 1.00 84.00 92 SER A O 1
ATOM 724 N N . ALA A 1 93 ? -2.481 -56.802 -49.263 1.00 78.88 93 ALA A N 1
ATOM 725 C CA . ALA A 1 93 ? -3.319 -57.506 -50.233 1.00 78.88 93 ALA A CA 1
ATOM 726 C C . ALA A 1 93 ? -2.928 -57.193 -51.690 1.00 78.88 93 ALA A C 1
ATOM 728 O O . ALA A 1 93 ? -2.812 -58.107 -52.507 1.00 78.88 93 ALA A O 1
ATOM 729 N N . ASP A 1 94 ? -2.641 -55.924 -52.002 1.00 82.31 94 ASP A N 1
ATOM 730 C CA . ASP A 1 94 ? -2.286 -55.485 -53.360 1.00 82.31 94 ASP A CA 1
ATOM 731 C C . ASP A 1 94 ? -0.960 -56.087 -53.837 1.00 82.31 94 ASP A C 1
ATOM 733 O O . ASP A 1 94 ? -0.830 -56.539 -54.979 1.00 82.31 94 ASP A O 1
ATOM 737 N N . PHE A 1 95 ? 0.034 -56.145 -52.945 1.00 83.00 95 PHE A N 1
ATOM 738 C CA . PHE A 1 95 ? 1.321 -56.759 -53.258 1.00 83.00 95 PHE A CA 1
ATOM 739 C C . PHE A 1 95 ? 1.178 -58.272 -53.474 1.00 83.00 95 PHE A C 1
ATOM 741 O O . PHE A 1 95 ? 1.732 -58.807 -54.437 1.00 83.00 95 PHE A O 1
ATOM 748 N N . GLY A 1 96 ? 0.390 -58.953 -52.634 1.00 82.31 96 GLY A N 1
ATOM 749 C CA . GLY A 1 96 ? 0.070 -60.373 -52.801 1.00 82.31 96 GLY A CA 1
ATOM 750 C C . GLY A 1 96 ? -0.620 -60.674 -54.137 1.00 82.31 96 GLY A C 1
ATOM 751 O O . GLY A 1 96 ? -0.207 -61.595 -54.846 1.00 82.31 96 GLY A O 1
ATOM 752 N N . ALA A 1 97 ? -1.596 -59.852 -54.536 1.00 83.69 97 ALA A N 1
ATOM 753 C CA . ALA A 1 97 ? -2.275 -59.975 -55.827 1.00 83.69 97 ALA A CA 1
ATOM 754 C C . ALA A 1 97 ? -1.309 -59.806 -57.016 1.00 83.69 97 ALA A C 1
ATOM 756 O O . ALA A 1 97 ? -1.403 -60.531 -58.011 1.00 83.69 97 ALA A O 1
ATOM 757 N N . GLY A 1 98 ? -0.339 -58.892 -56.901 1.00 84.75 98 GLY A N 1
ATOM 758 C CA . GLY A 1 98 ? 0.729 -58.721 -57.887 1.00 84.75 98 GLY A CA 1
ATOM 759 C C . GLY A 1 98 ? 1.624 -59.959 -58.020 1.00 84.75 98 GLY A C 1
ATOM 760 O O . GLY A 1 98 ? 1.865 -60.429 -59.133 1.00 84.75 98 GLY A O 1
ATOM 761 N N . VAL A 1 99 ? 2.070 -60.531 -56.896 1.00 85.06 99 VAL A N 1
ATOM 762 C CA . VAL A 1 99 ? 2.913 -61.742 -56.880 1.00 85.06 99 VAL A CA 1
ATOM 763 C C . VAL A 1 99 ? 2.163 -62.956 -57.442 1.00 85.06 99 VAL A C 1
ATOM 765 O O . VAL A 1 99 ? 2.721 -63.684 -58.263 1.00 85.06 99 VAL A O 1
ATOM 768 N N . GLN A 1 100 ? 0.891 -63.153 -57.078 1.00 84.00 100 GLN A N 1
ATOM 769 C CA . GLN A 1 100 ? 0.062 -64.255 -57.588 1.00 84.00 100 GLN A CA 1
ATOM 770 C C . GLN A 1 100 ? -0.112 -64.195 -59.114 1.00 84.00 100 GLN A C 1
ATOM 772 O O . GLN A 1 100 ? -0.064 -65.223 -59.797 1.00 84.00 100 GLN A O 1
ATOM 777 N N . ARG A 1 101 ? -0.289 -62.994 -59.673 1.00 81.81 101 ARG A N 1
ATOM 778 C CA . ARG A 1 101 ? -0.396 -62.789 -61.125 1.00 81.81 101 ARG A CA 1
ATOM 779 C C . ARG A 1 101 ? 0.905 -63.111 -61.850 1.00 81.81 101 ARG A C 1
ATOM 781 O O . ARG A 1 101 ? 0.880 -63.849 -62.829 1.00 81.81 101 ARG A O 1
ATOM 788 N N . LEU A 1 102 ? 2.037 -62.654 -61.317 1.00 83.69 102 LEU A N 1
ATOM 789 C CA . LEU A 1 102 ? 3.351 -62.980 -61.875 1.00 83.69 102 LEU A CA 1
ATOM 790 C C . LEU A 1 102 ? 3.642 -64.489 -61.815 1.00 83.69 102 LEU A C 1
ATOM 792 O O . LEU A 1 102 ? 4.158 -65.046 -62.780 1.00 83.69 102 LEU A O 1
ATOM 796 N N . MET A 1 103 ? 3.261 -65.170 -60.727 1.00 82.56 103 MET A N 1
ATOM 797 C CA . MET A 1 103 ? 3.393 -66.630 -60.605 1.00 82.56 103 MET A CA 1
ATOM 798 C C . MET A 1 103 ? 2.486 -67.404 -61.573 1.00 82.56 103 MET A C 1
ATOM 800 O O . MET A 1 103 ? 2.854 -68.489 -62.013 1.00 82.56 103 MET A O 1
ATOM 804 N N . SER A 1 104 ? 1.321 -66.854 -61.928 1.00 83.50 104 SER A N 1
ATOM 805 C CA . SER A 1 104 ? 0.380 -67.452 -62.889 1.00 83.50 104 SER A CA 1
ATOM 806 C C . SER A 1 104 ? 0.653 -67.064 -64.350 1.00 83.50 104 SER A C 1
ATOM 808 O O . SER A 1 104 ? -0.108 -67.446 -65.236 1.00 83.50 104 SER A O 1
ATOM 810 N N . GLY A 1 105 ? 1.743 -66.336 -64.625 1.00 76.75 105 GLY A N 1
ATOM 811 C CA . GLY A 1 105 ? 2.131 -65.920 -65.977 1.00 76.75 105 GLY A CA 1
ATOM 812 C C . GLY A 1 105 ? 1.306 -64.761 -66.546 1.00 76.75 105 GLY A C 1
ATOM 813 O O . GLY A 1 105 ? 1.424 -64.451 -67.730 1.00 76.75 105 GLY A O 1
ATOM 814 N N . ALA A 1 106 ? 0.482 -64.109 -65.722 1.00 75.75 106 ALA A N 1
ATOM 815 C CA . ALA A 1 106 ? -0.248 -62.905 -66.096 1.00 75.75 106 ALA A CA 1
ATOM 816 C C . ALA A 1 106 ? 0.648 -61.656 -65.948 1.00 75.75 106 ALA A C 1
ATOM 818 O O . ALA A 1 106 ? 1.499 -61.609 -65.053 1.00 75.75 106 ALA A O 1
ATOM 819 N N . PRO A 1 107 ? 0.469 -60.617 -66.790 1.00 73.12 107 PRO A N 1
ATOM 820 C CA . PRO A 1 107 ? 1.221 -59.373 -66.658 1.00 73.12 107 PRO A CA 1
ATOM 821 C C . PRO A 1 107 ? 0.948 -58.706 -65.301 1.00 73.12 107 PRO A C 1
ATOM 823 O O . PRO A 1 107 ? -0.139 -58.848 -64.727 1.00 73.12 107 PRO A O 1
ATOM 826 N N . ALA A 1 108 ? 1.952 -57.982 -64.791 1.00 68.81 108 ALA A N 1
ATOM 827 C CA . ALA A 1 108 ? 1.859 -57.244 -63.534 1.00 68.81 108 ALA A CA 1
ATOM 828 C C . ALA A 1 108 ? 0.623 -56.326 -63.522 1.00 68.81 108 ALA A C 1
ATOM 830 O O . ALA A 1 108 ? 0.210 -55.817 -64.567 1.00 68.81 108 ALA A O 1
ATOM 831 N N . LEU A 1 109 ? 0.027 -56.132 -62.339 1.00 69.31 109 LEU A N 1
ATOM 832 C CA . LEU A 1 109 ? -1.093 -55.204 -62.173 1.00 69.31 109 LEU A CA 1
ATOM 833 C C . LEU A 1 109 ? -0.704 -53.824 -62.731 1.00 69.31 109 LEU A C 1
ATOM 835 O O . LEU A 1 109 ? 0.432 -53.392 -62.504 1.00 69.31 109 LEU A O 1
ATOM 839 N N . PRO A 1 110 ? -1.608 -53.139 -63.460 1.00 69.81 110 PRO A N 1
ATOM 840 C CA . PRO A 1 110 ? -1.361 -51.762 -63.859 1.00 69.81 110 PRO A CA 1
ATOM 841 C C . PRO A 1 110 ? -1.042 -50.935 -62.603 1.00 69.81 110 PRO A C 1
ATOM 843 O O . PRO A 1 110 ? -1.637 -51.206 -61.553 1.00 69.81 110 PRO A O 1
ATOM 846 N N . PRO A 1 111 ? -0.093 -49.978 -62.672 1.00 68.12 111 PRO A N 1
ATOM 847 C CA . PRO A 1 111 ? 0.224 -49.121 -61.538 1.00 68.12 111 PRO A CA 1
ATOM 848 C C . PRO A 1 111 ? -1.073 -48.550 -60.955 1.00 68.12 111 PRO A C 1
ATOM 850 O O . PRO A 1 111 ? -1.915 -48.110 -61.744 1.00 68.12 111 PRO A O 1
ATOM 853 N N . PRO A 1 112 ? -1.270 -48.581 -59.624 1.00 64.62 112 PRO A N 1
ATOM 854 C CA . PRO A 1 112 ? -2.441 -47.955 -59.032 1.00 64.62 112 PRO A CA 1
ATOM 855 C C . PRO A 1 112 ? -2.476 -46.499 -59.498 1.00 64.62 112 PRO A C 1
ATOM 857 O O . PRO A 1 112 ? -1.451 -45.812 -59.449 1.00 64.62 112 PRO A O 1
ATOM 860 N N . GLU A 1 113 ? -3.629 -46.062 -60.016 1.00 59.56 113 GLU A N 1
ATOM 861 C CA . GLU A 1 113 ? -3.860 -44.654 -60.330 1.00 59.56 113 GLU A CA 1
ATOM 862 C C . GLU A 1 113 ? -3.417 -43.832 -59.123 1.00 59.56 113 GLU A C 1
ATOM 864 O O . GLU A 1 113 ? -3.803 -44.128 -57.989 1.00 59.56 113 GLU A O 1
ATOM 869 N N . ALA A 1 114 ? -2.532 -42.863 -59.375 1.00 56.12 114 ALA A N 1
ATOM 870 C CA . ALA A 1 114 ? -1.976 -42.009 -58.342 1.00 56.12 114 ALA A CA 1
ATOM 871 C C . ALA A 1 114 ? -3.117 -41.516 -57.439 1.00 56.12 114 ALA A C 1
ATOM 873 O O . ALA A 1 114 ? -4.131 -41.052 -57.976 1.00 56.12 114 ALA A O 1
ATOM 874 N N . PRO A 1 115 ? -2.995 -41.632 -56.103 1.00 54.22 115 PRO A N 1
ATOM 875 C CA . PRO A 1 115 ? -4.032 -41.158 -55.207 1.00 54.22 115 PRO A CA 1
ATOM 876 C C . PRO A 1 115 ? -4.317 -39.698 -55.552 1.00 54.22 115 PRO A C 1
ATOM 878 O O . PRO A 1 115 ? -3.419 -38.853 -55.568 1.00 54.22 115 PRO A O 1
ATOM 881 N N . LYS A 1 116 ? -5.571 -39.438 -55.925 1.00 61.09 116 LYS A N 1
ATOM 882 C CA . LYS A 1 116 ? -6.097 -38.099 -56.176 1.00 61.09 116 LYS A CA 1
ATOM 883 C C . LYS A 1 116 ? -5.719 -37.240 -54.963 1.00 61.09 116 LYS A C 1
ATOM 885 O O . LYS A 1 116 ? -5.974 -37.709 -53.856 1.00 61.09 116 LYS A O 1
ATOM 890 N N . PRO A 1 117 ? -5.090 -36.063 -55.142 1.00 51.03 117 PRO A N 1
ATOM 891 C CA . PRO A 1 117 ? -4.555 -35.292 -54.028 1.00 51.03 117 PRO A CA 1
ATOM 892 C C . PRO A 1 117 ? -5.664 -35.045 -53.009 1.00 51.03 117 PRO A C 1
ATOM 894 O O . PRO A 1 117 ? -6.673 -34.402 -53.305 1.00 51.03 117 PRO A O 1
ATOM 897 N N . GLU A 1 118 ? -5.486 -35.654 -51.844 1.00 63.25 118 GLU A N 1
ATOM 898 C CA . GLU A 1 118 ? -6.284 -35.419 -50.655 1.00 63.25 118 GLU A CA 1
ATOM 899 C C . GLU A 1 118 ? -6.108 -33.937 -50.290 1.00 63.25 118 GLU A C 1
ATOM 901 O O . GLU A 1 118 ? -4.983 -33.433 -50.384 1.00 63.25 118 GLU A O 1
ATOM 906 N N . PRO A 1 119 ? -7.194 -33.197 -50.003 1.00 59.31 119 PRO A N 1
ATOM 907 C CA . PRO A 1 119 ? -7.092 -31.776 -49.716 1.00 59.31 119 PRO A CA 1
ATOM 908 C C . PRO A 1 119 ? -6.136 -31.573 -48.543 1.00 59.31 119 PRO A C 1
ATOM 910 O O . PRO A 1 119 ? -6.257 -32.213 -47.500 1.00 59.31 119 PRO A O 1
ATOM 913 N N . GLU A 1 120 ? -5.159 -30.705 -48.780 1.00 67.31 120 GLU A N 1
ATOM 914 C CA . GLU A 1 120 ? -4.157 -30.259 -47.824 1.00 67.31 120 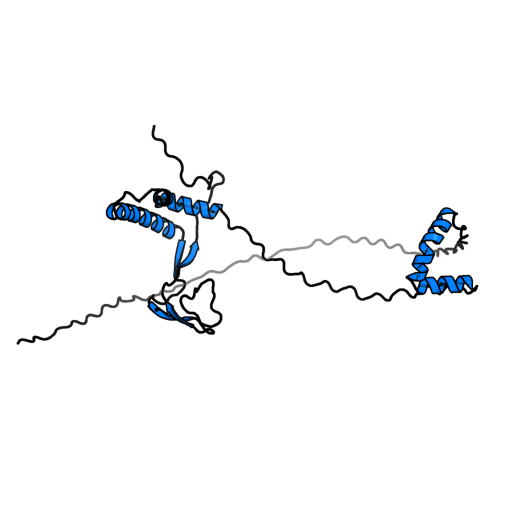GLU A CA 1
ATOM 915 C C . GLU A 1 120 ? -4.847 -29.902 -46.494 1.00 67.31 120 GLU A C 1
ATOM 917 O O . GLU A 1 120 ? -5.857 -29.191 -46.523 1.00 67.31 120 GLU A O 1
ATOM 922 N N . PRO A 1 121 ? -4.382 -30.426 -45.342 1.00 59.72 121 PRO A N 1
ATOM 923 C CA . PRO A 1 121 ? -5.002 -30.121 -44.064 1.00 59.72 121 PRO A CA 1
ATOM 924 C C . PRO A 1 121 ? -4.937 -28.611 -43.847 1.00 59.72 121 PRO A C 1
ATOM 926 O O . PRO A 1 121 ? -3.860 -28.014 -43.817 1.00 59.72 121 PRO A O 1
ATOM 929 N N . GLU A 1 122 ? -6.115 -28.002 -43.743 1.00 72.31 122 GLU A N 1
ATOM 930 C CA . GLU A 1 122 ? -6.290 -26.597 -43.400 1.00 72.31 122 GLU A CA 1
ATOM 931 C C . GLU A 1 122 ? -5.497 -26.316 -42.110 1.00 72.31 122 GLU A C 1
ATOM 933 O O . GLU A 1 122 ? -5.588 -27.110 -41.167 1.00 72.31 122 GLU A O 1
ATOM 938 N N . PRO A 1 123 ? -4.659 -25.262 -42.062 1.00 65.94 123 PRO A N 1
ATOM 939 C CA . PRO A 1 123 ? -3.802 -25.014 -40.912 1.00 65.94 123 PRO A CA 1
ATOM 940 C C . PRO A 1 123 ? -4.671 -24.866 -39.664 1.00 65.94 123 PRO A C 1
ATOM 942 O O . PRO A 1 123 ? -5.525 -23.979 -39.597 1.00 65.94 123 PRO A O 1
ATOM 945 N N . GLU A 1 124 ? -4.460 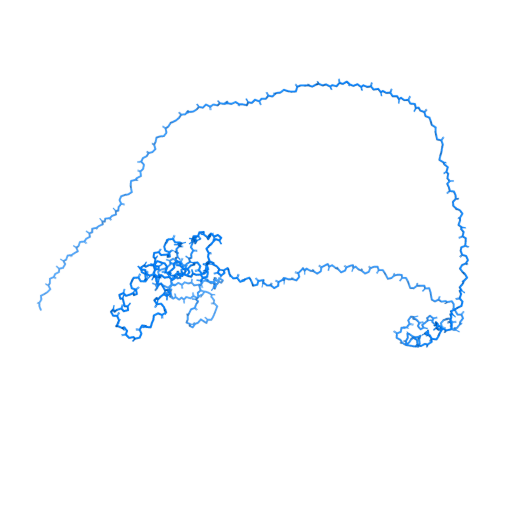-25.751 -38.685 1.00 70.88 124 GLU A N 1
ATOM 946 C CA . GLU A 1 124 ? -5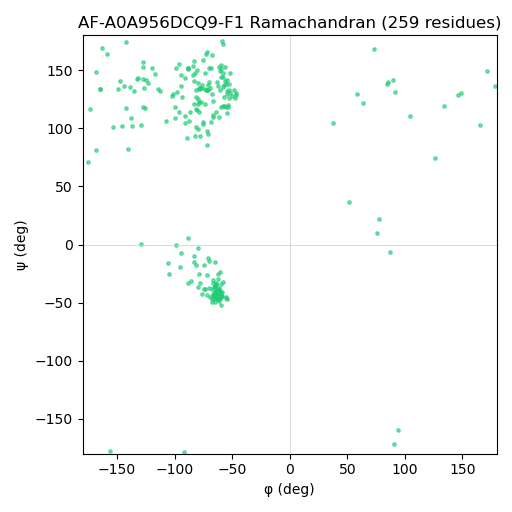.144 -25.673 -37.400 1.00 70.88 124 GLU A CA 1
ATOM 947 C C . GLU A 1 124 ? -4.958 -24.260 -36.819 1.00 70.88 124 GLU A C 1
ATOM 949 O O . GLU A 1 124 ? -3.837 -23.732 -36.829 1.00 70.88 124 GLU A O 1
ATOM 954 N N . PRO A 1 125 ? -6.035 -23.618 -36.326 1.00 74.44 125 PRO A N 1
ATOM 955 C CA . PRO A 1 125 ? -5.926 -22.307 -35.706 1.00 74.44 125 PRO A CA 1
ATOM 956 C C . PRO A 1 125 ? -4.896 -22.377 -34.570 1.00 74.44 125 PRO A C 1
ATOM 958 O O . PRO A 1 125 ? -4.891 -23.359 -33.820 1.00 74.44 125 PRO A O 1
ATOM 961 N N . PRO A 1 126 ? -4.017 -21.365 -34.429 1.00 69.94 126 PRO A N 1
ATOM 962 C CA . PRO A 1 126 ? -2.945 -21.400 -33.448 1.00 69.94 126 PRO A CA 1
ATOM 963 C C . PRO A 1 126 ? -3.540 -21.648 -32.066 1.00 69.94 126 PRO A C 1
ATOM 965 O O . PRO A 1 126 ? -4.360 -20.872 -31.567 1.00 69.94 126 PRO A O 1
ATOM 968 N N . LYS A 1 127 ? -3.142 -22.774 -31.471 1.00 77.19 127 LYS A N 1
ATOM 969 C CA . LYS A 1 127 ? -3.496 -23.142 -30.104 1.00 77.19 127 LYS A CA 1
ATOM 970 C C . LYS A 1 127 ? -3.125 -21.960 -29.201 1.00 77.19 127 LYS A C 1
ATOM 972 O O . LYS A 1 127 ? -1.975 -21.524 -29.273 1.00 77.19 127 LYS A O 1
ATOM 977 N N . PRO A 1 128 ? -4.055 -21.423 -28.390 1.00 74.56 128 PRO A N 1
ATOM 978 C CA . PRO A 1 128 ? -3.757 -20.277 -27.545 1.00 74.56 128 PRO A CA 1
ATOM 979 C C . PRO A 1 128 ? -2.579 -20.639 -26.642 1.00 74.56 128 PRO A C 1
ATOM 981 O O . PRO A 1 128 ? -2.641 -21.620 -25.893 1.00 74.56 128 PRO A O 1
ATOM 984 N N . GLU A 1 129 ? -1.486 -19.887 -26.774 1.00 75.56 129 GLU A N 1
ATOM 985 C CA . GLU A 1 129 ? -0.326 -20.043 -25.908 1.00 75.56 129 GLU A CA 1
ATOM 986 C C . GLU A 1 129 ? -0.780 -19.862 -24.453 1.00 75.56 129 GLU A C 1
ATOM 988 O O . GLU A 1 129 ? -1.602 -18.981 -24.168 1.00 75.56 129 GLU A O 1
ATOM 993 N N . PRO A 1 130 ? -0.304 -20.708 -23.521 1.00 75.56 130 PRO A N 1
ATOM 994 C CA . PRO A 1 130 ? -0.640 -20.544 -22.117 1.00 75.56 130 PRO A CA 1
ATOM 995 C C . PRO A 1 130 ? -0.229 -19.135 -21.668 1.00 75.56 130 PRO A C 1
ATOM 997 O O . PRO A 1 130 ? 0.828 -18.655 -22.088 1.00 75.56 130 PRO A O 1
ATOM 1000 N N . PRO A 1 131 ? -1.037 -18.462 -20.826 1.00 76.44 131 PRO A N 1
ATOM 1001 C CA . PRO A 1 131 ? -0.741 -17.107 -20.387 1.00 76.44 131 PRO A CA 1
ATOM 1002 C C . PRO A 1 131 ? 0.670 -17.062 -19.799 1.00 76.44 131 PRO A C 1
ATOM 1004 O O . PRO A 1 131 ? 0.982 -17.757 -18.829 1.00 76.44 131 PRO A O 1
ATOM 1007 N N . ARG A 1 132 ? 1.542 -16.271 -20.428 1.00 71.12 132 ARG A N 1
ATOM 1008 C CA . ARG A 1 132 ? 2.925 -16.101 -19.998 1.00 71.12 132 ARG A CA 1
ATOM 1009 C C . ARG A 1 132 ? 2.913 -15.396 -18.645 1.00 71.12 132 ARG A C 1
ATOM 1011 O O . ARG A 1 132 ? 2.561 -14.224 -18.555 1.00 71.12 132 ARG A O 1
ATOM 1018 N N . ILE A 1 133 ? 3.266 -16.121 -17.586 1.00 72.44 133 ILE A N 1
ATOM 1019 C CA . ILE A 1 133 ? 3.426 -15.540 -16.252 1.00 72.44 133 ILE A CA 1
ATOM 1020 C C . ILE A 1 133 ? 4.772 -14.816 -16.229 1.00 72.44 133 ILE A C 1
ATOM 1022 O O . ILE A 1 133 ? 5.817 -15.422 -15.988 1.00 72.44 133 ILE A O 1
ATOM 1026 N N . GLU A 1 134 ? 4.757 -13.522 -16.527 1.00 74.06 134 GLU A N 1
ATOM 1027 C CA . GLU A 1 134 ? 5.918 -12.655 -16.343 1.00 74.06 134 GLU A CA 1
ATOM 1028 C C . GLU A 1 134 ? 6.001 -12.226 -14.874 1.00 74.06 134 GLU A C 1
ATOM 1030 O O . GLU A 1 134 ? 5.001 -11.866 -14.251 1.00 74.06 134 GLU A O 1
ATOM 1035 N N . ARG A 1 135 ? 7.198 -12.316 -14.286 1.00 72.50 135 ARG A N 1
ATOM 1036 C CA . ARG A 1 135 ? 7.426 -11.840 -12.918 1.00 72.50 135 ARG A CA 1
ATOM 1037 C C . ARG A 1 135 ? 7.392 -10.315 -12.923 1.00 72.50 135 ARG A C 1
ATOM 1039 O O . ARG A 1 135 ? 7.970 -9.693 -13.812 1.00 72.50 135 ARG A O 1
ATOM 1046 N N . ALA A 1 136 ? 6.737 -9.730 -11.924 1.00 74.56 136 ALA A N 1
ATOM 1047 C CA . ALA A 1 136 ? 6.743 -8.286 -11.731 1.00 74.56 136 ALA A CA 1
ATOM 1048 C C . ALA A 1 136 ? 8.189 -7.767 -11.572 1.00 74.56 136 ALA A C 1
ATOM 1050 O O . ALA A 1 136 ? 9.031 -8.488 -11.025 1.00 74.56 136 ALA A O 1
ATOM 1051 N N . PRO A 1 137 ? 8.486 -6.539 -12.031 1.00 82.62 137 PRO A N 1
ATOM 1052 C CA . PRO A 1 137 ? 9.814 -5.955 -11.892 1.00 82.62 137 PRO A CA 1
ATOM 1053 C C . PRO A 1 137 ? 10.146 -5.767 -10.407 1.00 82.62 137 PRO A C 1
ATOM 1055 O O . PRO A 1 137 ? 9.505 -4.978 -9.711 1.00 82.62 137 PRO A O 1
ATOM 1058 N N . VAL A 1 138 ? 11.139 -6.514 -9.923 1.00 88.44 138 VAL A N 1
ATOM 1059 C CA . VAL A 1 138 ? 11.556 -6.518 -8.511 1.00 88.44 138 VAL A CA 1
ATOM 1060 C C . VAL A 1 138 ? 12.149 -5.164 -8.113 1.00 88.44 138 VAL A C 1
ATOM 1062 O O . VAL A 1 138 ? 11.864 -4.667 -7.028 1.00 88.44 138 VAL A O 1
ATOM 1065 N N . ASP A 1 139 ? 12.877 -4.521 -9.022 1.00 89.56 139 ASP A N 1
ATOM 1066 C CA . ASP A 1 139 ? 13.571 -3.251 -8.791 1.00 89.56 139 ASP A CA 1
ATOM 1067 C C . ASP A 1 139 ? 12.617 -2.129 -8.366 1.00 89.56 139 ASP A C 1
ATOM 1069 O O . ASP A 1 139 ? 12.909 -1.377 -7.441 1.00 89.56 139 ASP A O 1
ATOM 1073 N N . ALA A 1 140 ? 11.429 -2.049 -8.978 1.00 88.88 140 ALA A N 1
ATOM 1074 C CA . ALA A 1 140 ? 10.417 -1.056 -8.616 1.00 88.88 140 ALA A CA 1
ATOM 1075 C C . ALA A 1 140 ? 9.852 -1.293 -7.203 1.00 88.88 140 ALA A C 1
ATOM 1077 O O . ALA A 1 140 ? 9.516 -0.341 -6.496 1.00 88.88 140 ALA A O 1
ATOM 1078 N N . ALA A 1 141 ? 9.759 -2.556 -6.775 1.00 92.25 141 ALA A N 1
ATOM 1079 C CA . ALA A 1 141 ? 9.324 -2.905 -5.427 1.00 92.25 141 ALA A CA 1
ATOM 1080 C C . ALA A 1 141 ? 10.400 -2.566 -4.384 1.00 92.25 141 ALA A C 1
ATOM 1082 O O . ALA A 1 141 ? 10.080 -1.985 -3.348 1.00 92.25 141 ALA A O 1
ATOM 1083 N N . LEU A 1 142 ? 11.669 -2.869 -4.676 1.00 94.19 142 LEU A N 1
ATOM 1084 C CA . LEU A 1 142 ? 12.798 -2.498 -3.818 1.00 94.19 142 LEU A CA 1
ATOM 1085 C C . LEU A 1 142 ? 12.947 -0.977 -3.716 1.00 94.19 142 LEU A C 1
ATOM 1087 O O . LEU A 1 142 ? 13.133 -0.443 -2.626 1.00 94.19 142 LEU A O 1
ATOM 1091 N N . GLN A 1 143 ? 12.749 -0.262 -4.822 1.00 92.56 143 GLN A N 1
ATOM 1092 C CA . GLN A 1 143 ? 12.744 1.195 -4.830 1.00 92.56 143 GLN A CA 1
ATOM 1093 C C . GLN A 1 143 ? 11.624 1.773 -3.955 1.00 92.56 143 GLN A C 1
ATOM 1095 O O . GLN A 1 143 ? 11.849 2.721 -3.202 1.00 92.56 143 GLN A O 1
ATOM 1100 N N . LEU A 1 144 ? 10.416 1.209 -4.026 1.00 94.25 144 LEU A N 1
ATOM 1101 C CA . LEU A 1 144 ? 9.319 1.616 -3.151 1.00 94.25 144 LEU A CA 1
ATOM 1102 C C . LEU A 1 144 ? 9.655 1.364 -1.672 1.00 94.25 144 LEU A C 1
ATOM 1104 O O . LEU A 1 144 ? 9.365 2.210 -0.826 1.00 94.25 144 LEU A O 1
ATOM 1108 N N . LEU A 1 145 ? 10.293 0.234 -1.362 1.00 96.06 145 LEU A N 1
ATOM 1109 C CA . LEU A 1 145 ? 10.736 -0.082 -0.006 1.00 96.06 145 LEU A CA 1
ATOM 1110 C C . LEU A 1 145 ? 11.789 0.920 0.499 1.00 96.06 145 LEU A C 1
ATOM 1112 O O . LEU A 1 145 ? 11.663 1.421 1.615 1.00 96.06 145 LEU A O 1
ATOM 1116 N N . ALA A 1 146 ? 12.762 1.286 -0.341 1.00 95.25 146 ALA A N 1
ATOM 1117 C CA . ALA A 1 146 ? 13.764 2.307 -0.034 1.00 95.25 146 ALA A CA 1
ATOM 1118 C C . ALA A 1 146 ? 13.136 3.689 0.223 1.00 95.25 146 ALA A C 1
ATOM 1120 O O . ALA A 1 146 ? 13.560 4.404 1.130 1.00 95.25 146 ALA A O 1
ATOM 1121 N N . LEU A 1 147 ? 12.077 4.059 -0.509 1.00 95.38 147 LEU A N 1
ATOM 1122 C CA . LEU A 1 147 ? 11.332 5.299 -0.250 1.00 95.38 147 LEU A CA 1
ATOM 1123 C C . LEU A 1 147 ? 10.656 5.294 1.123 1.00 95.38 147 LEU A C 1
ATOM 1125 O O . LEU A 1 147 ? 10.739 6.284 1.850 1.00 95.38 147 LEU A O 1
ATOM 1129 N N . PHE A 1 148 ? 10.014 4.185 1.496 1.00 97.81 148 PHE A N 1
ATOM 1130 C CA . PHE A 1 148 ? 9.407 4.057 2.822 1.00 97.81 148 PHE A CA 1
ATOM 1131 C C . PHE A 1 148 ? 10.440 4.072 3.943 1.00 97.81 148 PHE A C 1
ATOM 1133 O O . PHE A 1 148 ? 10.195 4.669 4.993 1.00 97.81 148 PHE A O 1
ATOM 1140 N N . GLN A 1 149 ? 11.605 3.472 3.715 1.00 97.38 149 GLN A N 1
ATOM 1141 C CA . GLN A 1 149 ? 12.700 3.525 4.669 1.00 97.38 149 GLN A CA 1
ATOM 1142 C C . GLN A 1 149 ? 13.245 4.950 4.827 1.00 97.38 149 GLN A C 1
ATOM 1144 O O . GLN A 1 149 ? 13.365 5.432 5.950 1.00 97.38 149 GLN A O 1
ATOM 1149 N N . ARG A 1 150 ? 13.494 5.661 3.721 1.00 95.25 150 ARG A N 1
ATOM 1150 C CA . ARG A 1 150 ? 14.027 7.031 3.742 1.00 95.25 150 ARG A CA 1
ATOM 1151 C C . ARG A 1 150 ? 13.098 8.025 4.435 1.00 95.25 150 ARG A C 1
ATOM 1153 O O . ARG A 1 150 ? 13.563 8.849 5.212 1.00 95.25 150 ARG A O 1
ATOM 1160 N N . GLU A 1 151 ? 11.801 7.987 4.131 1.00 96.94 151 GLU A N 1
ATOM 1161 C CA . GLU A 1 151 ? 10.856 8.972 4.676 1.00 96.94 151 GLU A CA 1
ATOM 1162 C C . GLU A 1 151 ? 10.312 8.579 6.053 1.00 96.94 151 GLU A C 1
ATOM 1164 O O . GLU A 1 151 ? 9.980 9.461 6.841 1.00 96.94 151 GLU A O 1
ATOM 1169 N N . GLY A 1 152 ? 10.170 7.279 6.334 1.00 96.25 152 GLY A N 1
ATOM 1170 C CA . GLY A 1 152 ? 9.437 6.785 7.502 1.00 96.25 152 GLY A CA 1
ATOM 1171 C C . GLY A 1 152 ? 10.166 5.771 8.372 1.00 96.25 152 GLY A C 1
ATOM 1172 O O . GLY A 1 152 ? 9.564 5.330 9.342 1.00 96.25 152 GLY A O 1
ATOM 1173 N N . ARG A 1 153 ? 11.411 5.380 8.064 1.00 96.62 153 ARG A N 1
ATOM 1174 C CA . ARG A 1 153 ? 12.144 4.315 8.783 1.00 96.62 153 ARG A CA 1
ATOM 1175 C C . ARG A 1 153 ? 11.342 3.015 8.901 1.00 96.62 153 ARG A C 1
ATOM 1177 O O . ARG A 1 153 ? 11.342 2.346 9.930 1.00 96.62 153 ARG A O 1
ATOM 1184 N N . PHE A 1 154 ? 10.584 2.703 7.851 1.00 97.94 154 PHE A N 1
ATOM 1185 C CA . PHE A 1 154 ? 9.612 1.616 7.872 1.00 97.94 154 PHE A CA 1
ATOM 1186 C C . PHE A 1 154 ? 10.250 0.249 8.125 1.00 97.94 154 PHE A C 1
ATOM 1188 O O . PHE A 1 154 ? 9.699 -0.537 8.887 1.00 97.94 154 PHE A O 1
ATOM 1195 N N . VAL A 1 155 ? 11.397 -0.031 7.502 1.00 97.44 155 VAL A N 1
ATOM 1196 C CA . VAL A 1 155 ? 12.092 -1.311 7.675 1.00 97.44 155 VAL A CA 1
ATOM 1197 C C . VAL A 1 155 ? 12.656 -1.407 9.088 1.00 97.44 155 VAL A C 1
ATOM 1199 O O . VAL A 1 155 ? 12.407 -2.409 9.745 1.00 97.44 155 VAL A O 1
ATOM 1202 N N . ASP A 1 156 ? 13.300 -0.348 9.592 1.00 95.75 156 ASP A N 1
ATOM 1203 C CA . ASP A 1 156 ? 13.799 -0.319 10.978 1.00 95.75 156 ASP A CA 1
ATOM 1204 C C . ASP A 1 156 ? 12.675 -0.614 11.977 1.00 95.75 156 ASP A C 1
ATOM 1206 O O . ASP A 1 156 ? 12.841 -1.417 12.884 1.00 95.75 156 ASP A O 1
ATOM 1210 N N . PHE A 1 157 ? 11.508 0.009 11.788 1.00 96.12 157 PHE A N 1
ATOM 1211 C CA . PHE A 1 157 ? 10.366 -0.178 12.679 1.00 96.12 157 PHE A CA 1
ATOM 1212 C C . PHE A 1 157 ? 9.821 -1.613 12.673 1.00 96.12 157 PHE A C 1
ATOM 1214 O O . PHE A 1 157 ? 9.317 -2.069 13.694 1.00 96.12 157 PHE A O 1
ATOM 1221 N N . LEU A 1 158 ? 9.878 -2.312 11.534 1.00 96.31 158 LEU A N 1
ATOM 1222 C CA . LEU A 1 158 ? 9.428 -3.704 11.434 1.00 96.31 158 LEU A CA 1
ATOM 1223 C C . LEU A 1 158 ? 10.439 -4.705 11.999 1.00 96.31 158 LEU A C 1
ATOM 1225 O O . LEU A 1 158 ? 10.026 -5.748 12.502 1.00 96.31 158 LEU A O 1
ATOM 1229 N N . GLU A 1 159 ? 11.731 -4.411 11.873 1.00 97.06 159 GLU A N 1
ATOM 1230 C CA . GLU A 1 159 ? 12.810 -5.276 12.359 1.00 97.06 159 GLU A CA 1
ATOM 1231 C C . GLU A 1 159 ? 13.097 -5.075 13.859 1.00 97.06 159 GLU A C 1
ATOM 1233 O O . GLU A 1 159 ? 13.745 -5.917 14.479 1.00 97.06 159 GLU A O 1
ATOM 1238 N N . GLU A 1 160 ? 12.606 -3.988 14.459 1.00 95.44 160 GLU A N 1
ATOM 1239 C CA . GLU A 1 160 ? 12.716 -3.728 15.896 1.00 95.44 160 GLU A CA 1
ATOM 1240 C C . GLU A 1 160 ? 11.841 -4.692 16.722 1.00 95.44 160 GLU A C 1
ATOM 1242 O O . GLU A 1 160 ? 10.653 -4.890 16.445 1.00 95.44 160 GLU A O 1
ATOM 1247 N N . ASP A 1 161 ? 12.402 -5.252 17.799 1.00 95.69 161 ASP A N 1
ATOM 1248 C CA . ASP A 1 161 ? 11.634 -6.061 18.750 1.00 95.69 161 ASP A CA 1
ATOM 1249 C C . ASP A 1 161 ? 10.852 -5.164 19.715 1.00 95.69 161 ASP A C 1
ATOM 1251 O O . ASP A 1 161 ? 11.362 -4.671 20.723 1.00 95.69 161 ASP A O 1
ATOM 1255 N N . VAL A 1 162 ? 9.565 -4.991 19.425 1.00 94.44 162 VAL A N 1
ATOM 1256 C CA . VAL A 1 162 ? 8.694 -4.108 20.204 1.00 94.44 162 VAL A CA 1
ATOM 1257 C C . VAL A 1 162 ? 8.183 -4.716 21.520 1.00 94.44 162 VAL A C 1
ATOM 1259 O O . VAL A 1 162 ? 7.493 -4.031 22.271 1.00 94.44 162 VAL A O 1
ATOM 1262 N N . ALA A 1 163 ? 8.495 -5.980 21.838 1.00 94.81 163 ALA A N 1
ATOM 1263 C CA . ALA A 1 163 ? 7.856 -6.705 22.944 1.00 94.81 163 ALA A CA 1
ATOM 1264 C C . ALA A 1 163 ? 8.098 -6.093 24.335 1.00 94.81 163 ALA A C 1
ATOM 1266 O O . ALA A 1 163 ? 7.307 -6.317 25.253 1.00 94.81 163 ALA A O 1
ATOM 1267 N N . SER A 1 164 ? 9.196 -5.351 24.503 1.00 95.06 164 SER A N 1
ATOM 1268 C CA . SER A 1 164 ? 9.572 -4.730 25.780 1.00 95.06 164 SER A CA 1
ATOM 1269 C C . SER A 1 164 ? 9.112 -3.276 25.940 1.00 95.06 164 SER A C 1
ATOM 1271 O O . SER A 1 164 ? 9.229 -2.728 27.037 1.00 95.06 164 SER A O 1
ATOM 1273 N N . PHE A 1 165 ? 8.566 -2.665 24.886 1.00 95.62 165 PHE A N 1
ATOM 1274 C CA . PHE A 1 165 ? 8.135 -1.270 24.893 1.00 95.62 165 PHE A CA 1
ATOM 1275 C C . PHE A 1 165 ? 6.689 -1.123 25.373 1.00 95.62 165 PHE A C 1
ATOM 1277 O O . PHE A 1 165 ? 5.854 -2.013 25.208 1.00 95.62 165 PHE A O 1
ATOM 1284 N N . SER A 1 166 ? 6.382 0.031 25.960 1.00 97.75 166 SER A N 1
ATOM 1285 C CA . SER A 1 166 ? 5.013 0.408 26.323 1.00 97.75 166 SER A CA 1
ATOM 1286 C C . SER A 1 166 ? 4.177 0.821 25.106 1.00 97.75 166 SER A C 1
ATOM 1288 O O . SER A 1 166 ? 4.708 1.260 24.082 1.00 97.75 166 SER A O 1
ATOM 1290 N N . ASP A 1 167 ? 2.848 0.763 25.234 1.00 97.25 167 ASP A N 1
ATOM 1291 C CA . ASP A 1 167 ? 1.923 1.253 24.203 1.00 97.25 167 ASP A CA 1
ATOM 1292 C C . ASP A 1 167 ? 2.154 2.744 23.894 1.00 97.25 167 ASP A C 1
ATOM 1294 O O . ASP A 1 167 ? 1.989 3.186 22.753 1.00 97.25 167 ASP A O 1
ATOM 1298 N N . GLU A 1 168 ? 2.563 3.537 24.890 1.00 97.88 168 GLU A N 1
ATOM 1299 C CA . GLU A 1 168 ? 2.916 4.943 24.714 1.00 97.88 168 GLU A CA 1
ATOM 1300 C C . GLU A 1 168 ? 4.159 5.125 23.834 1.00 97.88 168 GLU A C 1
ATOM 1302 O O . GLU A 1 168 ? 4.142 5.963 22.926 1.00 97.88 168 GLU A O 1
ATOM 1307 N N . GLU A 1 169 ? 5.213 4.340 24.069 1.00 96.81 169 GLU A N 1
ATOM 1308 C CA . GLU A 1 169 ? 6.455 4.367 23.285 1.00 96.81 169 GLU A CA 1
ATOM 1309 C C . GLU A 1 169 ? 6.223 3.865 21.859 1.00 96.81 169 GLU A C 1
ATOM 1311 O O . GLU A 1 169 ? 6.584 4.549 20.895 1.00 96.81 169 GLU A O 1
ATOM 1316 N N . ILE A 1 170 ? 5.530 2.731 21.710 1.00 97.06 170 ILE A N 1
ATOM 1317 C CA . ILE A 1 170 ? 5.147 2.183 20.403 1.00 97.06 170 ILE A CA 1
ATOM 1318 C C . ILE A 1 170 ? 4.280 3.196 19.657 1.00 97.06 170 ILE A C 1
ATOM 1320 O O . ILE A 1 170 ? 4.515 3.487 18.485 1.00 97.06 170 ILE A O 1
ATOM 1324 N N . GLY A 1 171 ? 3.298 3.794 20.332 1.00 96.88 171 GLY A N 1
ATOM 1325 C CA . GLY A 1 171 ? 2.431 4.807 19.748 1.00 96.88 171 GLY A CA 1
ATOM 1326 C C . GLY A 1 171 ? 3.184 6.075 19.340 1.00 96.88 171 GLY A C 1
ATOM 1327 O O . GLY A 1 171 ? 2.808 6.721 18.358 1.00 96.88 171 GLY A O 1
ATOM 1328 N N . ALA A 1 172 ? 4.226 6.477 20.071 1.00 96.88 172 ALA A N 1
ATOM 1329 C CA . ALA A 1 172 ? 5.071 7.608 19.696 1.00 96.88 172 ALA A CA 1
ATOM 1330 C C . ALA A 1 172 ? 5.873 7.300 18.422 1.00 96.88 172 ALA A C 1
ATOM 1332 O O . ALA A 1 172 ? 5.806 8.076 17.465 1.00 96.88 172 ALA A O 1
ATOM 1333 N N . ALA A 1 173 ? 6.541 6.145 18.368 1.00 95.88 173 ALA A N 1
ATOM 1334 C CA . ALA A 1 173 ? 7.296 5.703 17.196 1.00 95.88 173 ALA A CA 1
ATOM 1335 C C . ALA A 1 173 ? 6.391 5.508 15.966 1.00 95.88 173 ALA A C 1
ATOM 1337 O O . ALA A 1 173 ? 6.661 6.052 14.893 1.00 95.88 173 ALA A O 1
ATOM 1338 N N . ALA A 1 174 ? 5.253 4.828 16.132 1.00 97.38 174 ALA A N 1
ATOM 1339 C CA . ALA A 1 174 ? 4.306 4.552 15.056 1.00 97.38 174 ALA A CA 1
ATOM 1340 C C . ALA A 1 174 ? 3.754 5.829 14.408 1.00 97.38 174 ALA A C 1
ATOM 1342 O O . ALA A 1 174 ? 3.519 5.846 13.201 1.00 97.38 174 ALA A O 1
ATOM 1343 N N . ARG A 1 175 ? 3.568 6.919 15.169 1.00 97.88 175 ARG A N 1
ATOM 1344 C CA . ARG A 1 175 ? 3.130 8.208 14.603 1.00 97.88 175 ARG A CA 1
ATOM 1345 C C . ARG A 1 175 ? 4.168 8.798 13.651 1.00 97.88 175 ARG A C 1
ATOM 1347 O O . ARG A 1 175 ? 3.778 9.269 12.584 1.00 97.88 175 ARG A O 1
ATOM 1354 N N . VAL A 1 176 ? 5.453 8.728 14.005 1.00 97.19 176 VAL A N 1
ATOM 1355 C CA . VAL A 1 176 ? 6.561 9.205 13.158 1.00 97.19 176 VAL A CA 1
ATOM 1356 C C . VAL A 1 176 ? 6.641 8.376 11.875 1.00 97.19 176 VAL A C 1
ATOM 1358 O O . VAL A 1 176 ? 6.619 8.932 10.777 1.00 97.19 176 VAL A O 1
ATOM 1361 N N . VAL A 1 177 ? 6.633 7.045 12.004 1.00 98.12 177 VAL A N 1
ATOM 1362 C CA . VAL A 1 177 ? 6.676 6.115 10.861 1.00 98.12 177 VAL A CA 1
ATOM 1363 C C . VAL A 1 177 ? 5.475 6.322 9.941 1.00 98.12 177 VAL A C 1
ATOM 1365 O O . VAL A 1 177 ? 5.620 6.420 8.720 1.00 98.12 177 VAL A O 1
ATOM 1368 N N . HIS A 1 178 ? 4.277 6.441 10.518 1.00 98.44 178 HIS A N 1
ATOM 1369 C CA . HIS A 1 178 ? 3.047 6.690 9.776 1.00 98.44 178 HIS A CA 1
ATOM 1370 C C . HIS A 1 178 ? 3.100 8.014 9.006 1.00 98.44 178 HIS A C 1
ATOM 1372 O O . HIS A 1 178 ? 2.707 8.052 7.840 1.00 98.44 178 HIS A O 1
ATOM 1378 N N . GLU A 1 179 ? 3.565 9.102 9.625 1.00 98.38 179 GLU A N 1
ATOM 1379 C CA . GLU A 1 179 ? 3.690 10.398 8.954 1.00 98.38 179 GLU A CA 1
ATOM 1380 C C . GLU A 1 179 ? 4.657 10.327 7.765 1.00 98.38 179 GLU A C 1
ATOM 1382 O O . GLU A 1 179 ? 4.296 10.745 6.660 1.00 98.38 179 GLU A O 1
ATOM 1387 N N . GLY A 1 180 ? 5.827 9.714 7.959 1.00 98.00 180 GLY A N 1
ATOM 1388 C CA . GLY A 1 180 ? 6.820 9.509 6.907 1.00 98.00 180 GLY A CA 1
ATOM 1389 C C . GLY A 1 180 ? 6.306 8.649 5.751 1.00 98.00 180 GLY A C 1
ATOM 1390 O O . GLY A 1 180 ? 6.363 9.050 4.587 1.00 98.00 180 GLY A O 1
ATOM 1391 N N . CYS A 1 181 ? 5.694 7.501 6.054 1.00 98.00 181 CYS A N 1
ATOM 1392 C CA . CYS A 1 181 ? 5.107 6.634 5.030 1.00 98.00 181 CYS A CA 1
ATOM 1393 C C . CYS A 1 181 ? 3.957 7.330 4.291 1.00 98.00 181 CYS A C 1
ATOM 1395 O O . CYS A 1 181 ? 3.842 7.232 3.068 1.00 98.00 181 CYS A O 1
ATOM 1397 N N . ARG A 1 182 ? 3.117 8.088 5.008 1.00 97.88 182 ARG A N 1
ATOM 1398 C CA . ARG A 1 182 ? 2.041 8.877 4.400 1.00 97.88 182 ARG A CA 1
ATOM 1399 C C . ARG A 1 182 ? 2.598 9.934 3.451 1.00 97.88 182 ARG A C 1
ATOM 1401 O O . ARG A 1 182 ? 2.019 10.122 2.380 1.00 97.88 182 ARG A O 1
ATOM 1408 N N . LYS A 1 183 ? 3.687 10.611 3.824 1.00 97.62 183 LYS A N 1
ATOM 1409 C CA . LYS A 1 183 ? 4.383 11.569 2.959 1.00 97.62 183 LYS A CA 1
ATOM 1410 C C . LYS A 1 183 ? 4.877 10.881 1.683 1.00 97.62 183 LYS A C 1
ATOM 1412 O O . LYS A 1 183 ? 4.488 11.316 0.601 1.00 97.62 183 LYS A O 1
ATOM 1417 N N . ALA A 1 184 ? 5.596 9.763 1.804 1.00 96.38 184 ALA A N 1
ATOM 1418 C CA . ALA A 1 184 ? 6.091 8.989 0.661 1.00 96.38 184 ALA A CA 1
ATOM 1419 C C . ALA A 1 184 ? 4.964 8.576 -0.305 1.00 96.38 184 ALA A C 1
ATOM 1421 O O . ALA A 1 184 ? 5.065 8.778 -1.516 1.00 96.38 184 ALA A O 1
ATOM 1422 N N . VAL A 1 185 ? 3.841 8.063 0.220 1.00 96.94 185 VAL A N 1
ATOM 1423 C CA . VAL A 1 185 ? 2.680 7.709 -0.615 1.00 96.94 185 VAL A CA 1
ATOM 1424 C C . VAL A 1 185 ? 2.138 8.929 -1.355 1.00 96.94 185 VAL A C 1
ATOM 1426 O O . VAL A 1 185 ? 1.834 8.838 -2.539 1.00 96.94 185 VAL A O 1
ATOM 1429 N N . ARG A 1 186 ? 1.976 10.070 -0.678 1.00 96.06 186 ARG A N 1
ATOM 1430 C CA . ARG A 1 186 ? 1.348 11.262 -1.271 1.00 96.06 186 ARG A CA 1
ATOM 1431 C C . ARG A 1 186 ? 2.225 11.959 -2.303 1.00 96.06 186 ARG A C 1
ATOM 1433 O O . ARG A 1 186 ? 1.680 12.613 -3.188 1.00 96.06 186 ARG A O 1
ATOM 1440 N N . GLU A 1 187 ? 3.539 11.817 -2.194 1.00 96.44 187 GLU A N 1
ATOM 1441 C CA . GLU A 1 187 ? 4.491 12.367 -3.155 1.00 96.44 187 GLU A CA 1
ATOM 1442 C C . GLU A 1 187 ? 4.496 11.579 -4.473 1.00 96.44 187 GLU A C 1
ATOM 1444 O O . GLU A 1 187 ? 4.525 12.174 -5.549 1.00 96.44 187 GLU A O 1
ATOM 1449 N N . HIS A 1 188 ? 4.377 10.249 -4.399 1.00 96.06 188 HIS A N 1
ATOM 1450 C CA . HIS A 1 188 ? 4.535 9.363 -5.560 1.00 96.06 188 HIS A CA 1
ATOM 1451 C C . HIS A 1 188 ? 3.225 8.779 -6.108 1.00 96.06 188 HIS A C 1
ATOM 1453 O O . HIS A 1 188 ? 3.187 8.302 -7.245 1.00 96.06 188 HIS A O 1
ATOM 1459 N N . PHE A 1 189 ? 2.128 8.824 -5.345 1.00 97.06 189 PHE A N 1
ATOM 1460 C CA . PHE A 1 189 ? 0.857 8.204 -5.719 1.00 97.06 189 PHE A CA 1
ATOM 1461 C C . PHE A 1 189 ? -0.338 9.133 -5.521 1.00 97.06 189 PHE A C 1
ATOM 1463 O O . PHE A 1 189 ? -0.472 9.853 -4.532 1.00 97.06 189 PHE A O 1
ATOM 1470 N N . THR A 1 190 ? -1.295 9.046 -6.446 1.00 97.62 190 THR A N 1
ATOM 1471 C CA . THR A 1 190 ? -2.642 9.599 -6.253 1.00 97.62 190 THR A CA 1
ATOM 1472 C C . THR A 1 190 ? -3.618 8.454 -6.042 1.00 97.62 190 THR A C 1
ATOM 1474 O O . THR A 1 190 ? -3.954 7.727 -6.979 1.00 97.62 190 THR A O 1
ATOM 1477 N N . LEU A 1 191 ? -4.068 8.285 -4.800 1.00 97.00 191 LEU A N 1
ATOM 1478 C CA . LEU A 1 191 ? -5.014 7.240 -4.423 1.00 97.00 191 LEU A CA 1
ATOM 1479 C C . LEU A 1 191 ? -6.449 7.769 -4.447 1.00 97.00 191 LEU A C 1
ATOM 1481 O O . LEU A 1 191 ? -6.728 8.854 -3.935 1.00 97.00 191 LEU A O 1
ATOM 1485 N N . ALA A 1 192 ? -7.350 6.969 -5.005 1.00 97.06 192 ALA A N 1
ATOM 1486 C CA . ALA A 1 192 ? -8.787 7.200 -5.011 1.00 97.06 192 ALA A CA 1
ATOM 1487 C C . ALA A 1 192 ? -9.508 5.958 -4.468 1.00 97.06 192 ALA A C 1
ATOM 1489 O O . ALA A 1 192 ? -8.952 4.857 -4.527 1.00 97.06 192 ALA A O 1
ATOM 1490 N N . PRO A 1 193 ? -10.736 6.095 -3.954 1.00 97.06 193 PRO A N 1
ATOM 1491 C CA . PRO A 1 193 ? -11.519 4.937 -3.570 1.00 97.06 193 PRO A CA 1
ATOM 1492 C C . PRO A 1 193 ? -11.935 4.122 -4.803 1.00 97.06 193 PRO A C 1
ATOM 1494 O O . PRO A 1 193 ? -12.083 4.650 -5.911 1.00 97.06 193 PRO A O 1
ATOM 1497 N N . VAL A 1 194 ? -12.119 2.813 -4.629 1.00 96.69 194 VAL A N 1
ATOM 1498 C CA . VAL A 1 194 ? -12.669 1.961 -5.696 1.00 96.69 194 VAL A CA 1
ATOM 1499 C C . VAL A 1 194 ? -14.172 2.210 -5.839 1.00 96.69 194 VAL A C 1
ATOM 1501 O O . VAL A 1 194 ? -14.672 2.273 -6.963 1.00 96.69 194 VAL A O 1
ATOM 1504 N N . LYS A 1 195 ? -14.866 2.406 -4.709 1.00 95.12 195 LYS A N 1
ATOM 1505 C CA . LYS A 1 195 ? -16.285 2.776 -4.629 1.00 95.12 195 LYS A CA 1
ATOM 1506 C C . LYS A 1 195 ? -16.492 4.164 -4.031 1.00 95.12 195 LYS A C 1
ATOM 1508 O O . LYS A 1 195 ? -15.911 4.504 -3.000 1.00 95.12 195 LYS A O 1
ATOM 1513 N N . ASP A 1 196 ? -17.347 4.954 -4.671 1.00 94.38 196 ASP A N 1
ATOM 1514 C CA . ASP A 1 196 ? -17.615 6.332 -4.257 1.00 94.38 196 ASP A CA 1
ATOM 1515 C C . ASP A 1 196 ? -18.627 6.442 -3.105 1.00 94.38 196 ASP A C 1
ATOM 1517 O O . ASP A 1 196 ? -18.643 7.461 -2.415 1.00 94.38 196 ASP A O 1
ATOM 1521 N N . ASP A 1 197 ? -19.397 5.379 -2.857 1.00 94.81 197 ASP A N 1
ATOM 1522 C CA . ASP A 1 197 ? -20.333 5.268 -1.738 1.00 94.81 197 ASP A CA 1
ATOM 1523 C C . ASP A 1 197 ? -19.621 5.352 -0.376 1.00 94.81 197 ASP A C 1
ATOM 1525 O O . ASP A 1 197 ? -18.447 4.997 -0.237 1.00 94.81 197 ASP A O 1
ATOM 1529 N N . GLU A 1 198 ? -20.332 5.810 0.654 1.00 95.12 198 GLU A N 1
ATOM 1530 C CA . GLU A 1 198 ? -19.799 5.867 2.017 1.00 95.12 198 GLU A CA 1
ATOM 1531 C C . GLU A 1 198 ? -19.718 4.470 2.646 1.00 95.12 198 GLU A C 1
ATOM 1533 O O . GLU A 1 198 ? -20.547 3.590 2.394 1.00 95.12 198 GLU A O 1
ATOM 1538 N N . GLU A 1 199 ? -18.722 4.263 3.504 1.00 95.25 199 GLU A N 1
ATOM 1539 C CA . GLU A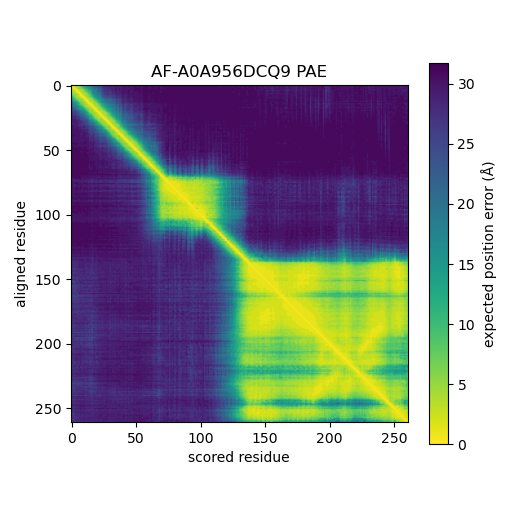 1 199 ? -18.637 3.039 4.304 1.00 95.25 199 GLU A CA 1
ATOM 1540 C C . GLU A 1 199 ? -19.846 2.951 5.243 1.00 95.25 199 GLU A C 1
ATOM 1542 O O . GLU A 1 199 ? -20.312 3.951 5.784 1.00 95.25 199 GLU A O 1
ATOM 1547 N N . GLY A 1 200 ? -20.396 1.750 5.404 1.00 95.38 200 GLY A N 1
ATOM 1548 C CA . GLY A 1 200 ? -21.627 1.513 6.157 1.00 95.38 200 GLY A CA 1
ATOM 1549 C C . GLY A 1 200 ? -22.918 1.669 5.344 1.00 95.38 200 GLY A C 1
ATOM 1550 O O . GLY A 1 200 ? -23.988 1.318 5.844 1.00 95.38 200 GLY A O 1
ATOM 1551 N N . THR A 1 201 ? -22.855 2.125 4.089 1.00 96.00 201 THR A N 1
ATOM 1552 C CA . THR A 1 201 ? -24.047 2.220 3.229 1.00 96.00 201 THR A CA 1
ATOM 1553 C C . THR A 1 201 ? -24.424 0.877 2.611 1.00 96.00 201 THR A C 1
ATOM 1555 O O . THR A 1 201 ? -23.575 0.014 2.371 1.00 96.00 201 THR A O 1
ATOM 1558 N N . SER A 1 202 ? -25.722 0.682 2.355 1.00 95.50 202 SER A N 1
ATOM 1559 C CA . SER A 1 202 ? -26.192 -0.493 1.624 1.00 95.50 202 SER A CA 1
ATOM 1560 C C . SER A 1 202 ? -25.969 -0.296 0.130 1.00 95.50 202 SER A C 1
ATOM 1562 O O . SER A 1 202 ? -26.490 0.652 -0.454 1.00 95.50 202 SER A O 1
ATOM 1564 N N . ILE A 1 203 ? -25.221 -1.213 -0.477 1.00 94.88 203 ILE A N 1
ATOM 1565 C CA . ILE A 1 203 ? -24.916 -1.214 -1.903 1.00 94.88 203 ILE A CA 1
ATOM 1566 C C . ILE A 1 203 ? -25.438 -2.488 -2.565 1.00 94.88 203 ILE A C 1
ATOM 1568 O O . ILE A 1 203 ? -25.538 -3.555 -1.950 1.00 94.88 203 ILE A O 1
ATOM 1572 N N . GLU A 1 204 ? -25.749 -2.368 -3.850 1.00 94.50 204 GLU A N 1
ATOM 1573 C CA . GLU A 1 204 ? -26.059 -3.498 -4.715 1.00 94.50 204 GLU A CA 1
ATOM 1574 C C . GLU A 1 204 ? -24.839 -3.815 -5.584 1.00 94.50 204 GLU A C 1
ATOM 1576 O O . GLU A 1 204 ? -24.279 -2.940 -6.246 1.00 94.50 204 GLU A O 1
ATOM 1581 N N . VAL A 1 205 ? -24.409 -5.074 -5.573 1.00 94.06 205 VAL A N 1
ATOM 1582 C CA . VAL A 1 205 ? -23.342 -5.583 -6.430 1.00 94.06 205 VAL A CA 1
ATOM 1583 C C . VAL A 1 205 ? -23.998 -6.307 -7.606 1.00 94.06 205 VAL A C 1
ATOM 1585 O O . VAL A 1 205 ? -24.586 -7.373 -7.403 1.00 94.06 205 VAL A O 1
ATOM 1588 N N . PRO A 1 206 ? -23.934 -5.745 -8.826 1.00 93.31 206 PRO A N 1
ATOM 1589 C CA . PRO A 1 206 ? -24.666 -6.271 -9.970 1.00 93.31 206 PRO A CA 1
ATOM 1590 C C . PRO A 1 206 ? -24.078 -7.590 -10.481 1.00 93.31 206 PRO A C 1
ATOM 1592 O O . PRO A 1 206 ? -22.946 -7.971 -10.172 1.00 93.31 206 PRO A O 1
ATOM 1595 N N . LYS A 1 207 ? -24.847 -8.283 -11.327 1.00 94.19 207 LYS A N 1
ATOM 1596 C CA . LYS A 1 207 ? -24.347 -9.440 -12.079 1.00 94.19 207 LYS A CA 1
ATOM 1597 C C . LYS A 1 207 ? -23.217 -9.003 -13.015 1.00 94.19 207 LYS A C 1
ATOM 1599 O O . LYS A 1 207 ? -23.324 -7.971 -13.669 1.00 94.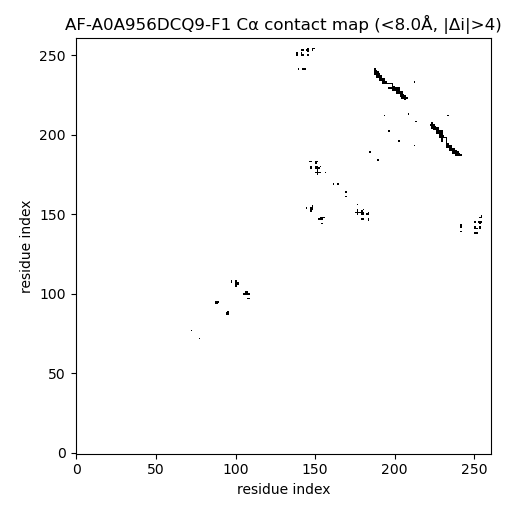19 207 LYS A O 1
ATOM 1604 N N . GLY A 1 208 ? -22.141 -9.789 -13.061 1.00 91.31 208 GLY A N 1
ATOM 1605 C CA . GLY A 1 208 ? -20.948 -9.464 -13.850 1.00 91.31 208 GLY A CA 1
ATOM 1606 C C . GLY A 1 208 ? -20.034 -8.409 -13.219 1.00 91.31 208 GLY A C 1
ATOM 1607 O O . GLY A 1 208 ? -19.285 -7.759 -13.942 1.00 91.31 208 GLY A O 1
ATOM 1608 N N . PHE A 1 209 ? -20.101 -8.206 -11.897 1.00 92.50 209 PHE A N 1
ATOM 1609 C CA . PHE A 1 209 ? -19.137 -7.354 -11.201 1.00 92.50 209 PHE A CA 1
ATOM 1610 C C . PHE A 1 209 ? -17.699 -7.872 -11.364 1.00 92.50 209 PHE A C 1
ATOM 1612 O O . PHE A 1 209 ? -17.464 -9.074 -11.496 1.00 92.50 209 PHE A O 1
ATOM 1619 N N . ASP A 1 210 ? -16.735 -6.957 -11.316 1.00 92.75 210 ASP A N 1
ATOM 1620 C CA . ASP A 1 210 ? -15.318 -7.292 -11.391 1.00 92.75 210 ASP A CA 1
ATOM 1621 C C . ASP A 1 210 ? -14.790 -7.768 -10.025 1.00 92.75 210 ASP A C 1
ATOM 1623 O O . ASP A 1 210 ? -14.741 -7.017 -9.045 1.00 92.75 210 ASP A O 1
ATOM 1627 N N . ALA A 1 211 ? -14.379 -9.035 -9.972 1.00 91.69 211 ALA A N 1
ATOM 1628 C CA . ALA A 1 211 ? -13.855 -9.675 -8.769 1.00 91.69 211 ALA A CA 1
ATOM 1629 C C . ALA A 1 211 ? -12.467 -9.153 -8.348 1.00 91.69 211 ALA A C 1
ATOM 1631 O O . ALA A 1 211 ? -12.049 -9.399 -7.217 1.00 91.69 211 ALA A O 1
ATOM 1632 N N . HIS A 1 212 ? -11.759 -8.417 -9.213 1.00 91.94 212 HIS A N 1
ATOM 1633 C CA . HIS A 1 212 ? -10.502 -7.757 -8.852 1.00 91.94 212 HIS A CA 1
ATOM 1634 C C . HIS A 1 212 ? -10.719 -6.457 -8.070 1.00 91.94 212 HIS A C 1
ATOM 1636 O O . HIS A 1 212 ? -9.849 -6.052 -7.301 1.00 91.94 212 HIS A O 1
ATOM 1642 N N . THR A 1 213 ? -11.874 -5.808 -8.236 1.00 92.81 213 THR A N 1
ATOM 1643 C CA . THR A 1 213 ? -12.191 -4.528 -7.584 1.00 92.81 213 THR A CA 1
ATOM 1644 C C . THR A 1 213 ? -13.171 -4.667 -6.426 1.00 92.81 213 THR A C 1
ATOM 1646 O O . THR A 1 213 ? -13.154 -3.841 -5.512 1.00 92.81 213 THR A O 1
ATOM 1649 N N . ILE A 1 214 ? -14.009 -5.707 -6.419 1.00 93.88 214 ILE A N 1
ATOM 1650 C CA . ILE A 1 214 ? -14.994 -5.944 -5.362 1.00 93.88 214 ILE A CA 1
ATOM 1651 C C . ILE A 1 214 ? -14.809 -7.350 -4.799 1.00 93.88 214 ILE A C 1
ATOM 1653 O O . ILE A 1 214 ? -15.025 -8.348 -5.482 1.00 93.88 214 ILE A O 1
ATOM 1657 N N . ARG A 1 215 ? -14.478 -7.426 -3.508 1.00 94.06 215 ARG A N 1
ATOM 1658 C CA . ARG A 1 215 ? -14.464 -8.678 -2.749 1.00 94.06 215 ARG A CA 1
ATOM 1659 C C . ARG A 1 215 ? -15.740 -8.793 -1.926 1.00 94.06 215 ARG A C 1
ATOM 1661 O O . ARG A 1 215 ? -15.974 -7.977 -1.037 1.00 94.06 215 ARG A O 1
ATOM 1668 N N . LEU A 1 216 ? -16.534 -9.824 -2.197 1.00 93.75 216 LEU A N 1
ATOM 1669 C CA . LEU A 1 216 ? -17.682 -10.180 -1.366 1.00 93.75 216 LEU A CA 1
ATOM 1670 C C . LEU A 1 216 ? -17.195 -10.893 -0.097 1.00 93.75 216 LEU A C 1
ATOM 1672 O O . LEU A 1 216 ? -16.331 -11.766 -0.168 1.00 93.75 216 LEU A O 1
ATOM 1676 N N . THR A 1 217 ? -17.735 -10.523 1.061 1.00 91.56 217 THR A N 1
ATOM 1677 C CA . THR A 1 217 ? -17.413 -11.134 2.359 1.00 91.56 217 THR A CA 1
ATOM 1678 C C . THR A 1 217 ? -18.693 -11.580 3.070 1.00 91.56 217 THR A C 1
ATOM 1680 O O . THR A 1 217 ? -19.764 -11.016 2.849 1.00 91.56 217 THR A O 1
ATOM 1683 N N . GLY A 1 218 ? -18.591 -12.606 3.922 1.00 88.94 218 GLY A N 1
ATOM 1684 C CA . GLY A 1 218 ? -19.734 -13.205 4.622 1.00 88.94 218 GLY A CA 1
ATOM 1685 C C . GLY A 1 218 ? -20.334 -14.411 3.891 1.00 88.94 218 GLY A C 1
ATOM 1686 O O . GLY A 1 218 ? -19.670 -15.054 3.080 1.00 88.94 218 GLY A O 1
ATOM 1687 N N . ASN A 1 219 ? -21.588 -14.743 4.209 1.00 89.00 219 ASN A N 1
ATOM 1688 C CA . ASN A 1 219 ? -22.290 -15.870 3.596 1.00 89.00 219 ASN A CA 1
ATOM 1689 C C . ASN A 1 219 ? -22.884 -15.464 2.238 1.00 89.00 219 ASN A C 1
ATOM 1691 O O . ASN A 1 219 ? -23.992 -14.931 2.169 1.00 89.00 219 ASN A O 1
ATOM 1695 N N . VAL A 1 220 ? -22.131 -15.697 1.165 1.00 88.69 220 VAL A N 1
ATOM 1696 C CA . VAL A 1 220 ? -22.549 -15.394 -0.208 1.00 88.69 220 VAL A CA 1
ATOM 1697 C C . VAL A 1 220 ? -23.250 -16.620 -0.789 1.00 88.69 220 VAL A C 1
ATOM 1699 O O . VAL A 1 220 ? -22.602 -17.604 -1.137 1.00 88.69 220 VAL A O 1
ATOM 1702 N N . VAL A 1 221 ? -24.580 -16.572 -0.878 1.00 87.06 221 VAL A N 1
ATOM 1703 C CA . VAL A 1 221 ? -25.407 -17.652 -1.440 1.00 87.06 221 VAL A CA 1
ATOM 1704 C C . VAL A 1 221 ? -26.284 -17.089 -2.553 1.00 87.06 221 VAL A C 1
ATOM 1706 O O . VAL A 1 221 ? -26.812 -15.985 -2.430 1.00 87.06 221 VAL A O 1
ATOM 1709 N N . GLY A 1 222 ? -26.467 -17.868 -3.619 1.00 88.38 222 GLY A N 1
ATOM 1710 C CA . GLY A 1 222 ? -27.274 -17.488 -4.777 1.00 88.38 222 GLY A CA 1
ATOM 1711 C C . GLY A 1 222 ? -26.472 -16.779 -5.868 1.00 88.38 222 GLY A C 1
ATOM 1712 O O . GLY A 1 222 ? -25.243 -16.727 -5.835 1.00 88.38 222 GLY A O 1
ATOM 1713 N N . GLU A 1 223 ? -27.186 -16.257 -6.861 1.00 88.56 223 GLU A N 1
ATOM 1714 C CA . GLU A 1 223 ? -26.609 -15.478 -7.956 1.00 88.56 223 GLU A CA 1
ATOM 1715 C C . GLU A 1 223 ? -26.773 -13.972 -7.711 1.00 88.56 223 GLU A C 1
ATOM 1717 O O . GLU A 1 223 ? -27.741 -13.559 -7.067 1.00 88.56 223 GLU A O 1
ATOM 1722 N N . PRO A 1 224 ? -25.870 -13.131 -8.249 1.00 89.62 224 PRO A N 1
ATOM 1723 C CA . PRO A 1 224 ? -26.049 -11.686 -8.217 1.00 89.62 224 PRO A CA 1
ATOM 1724 C C . PRO A 1 224 ? -27.343 -11.256 -8.944 1.00 89.62 224 PRO A C 1
ATOM 1726 O O . PRO A 1 224 ? -27.773 -11.930 -9.886 1.00 89.62 224 PRO A O 1
ATOM 1729 N N . PRO A 1 225 ? -27.928 -10.097 -8.590 1.00 91.94 225 PRO A N 1
ATOM 1730 C CA . PRO A 1 225 ? -27.334 -9.036 -7.777 1.00 91.94 225 PRO A CA 1
ATOM 1731 C C . PRO A 1 225 ? -27.299 -9.348 -6.277 1.00 91.94 225 PRO A C 1
ATOM 1733 O O . PRO A 1 225 ? -28.288 -9.781 -5.689 1.00 91.94 225 PRO A O 1
ATOM 1736 N N . PHE A 1 226 ? -26.156 -9.084 -5.645 1.00 93.50 226 PHE A N 1
ATOM 1737 C CA . PHE A 1 226 ? -26.013 -9.196 -4.194 1.00 93.50 226 PHE A CA 1
ATOM 1738 C C . PHE A 1 226 ? -26.327 -7.855 -3.537 1.00 93.50 226 PHE A C 1
ATOM 1740 O O . PHE A 1 226 ? -25.961 -6.806 -4.060 1.00 93.50 226 PHE A O 1
ATOM 1747 N N . ARG A 1 227 ? -26.961 -7.871 -2.363 1.00 92.69 227 ARG A N 1
ATOM 1748 C CA . ARG A 1 227 ? -27.115 -6.681 -1.516 1.00 92.69 227 ARG A CA 1
ATOM 1749 C C . ARG A 1 227 ? -26.309 -6.862 -0.245 1.00 92.69 227 ARG A C 1
ATOM 1751 O O . ARG A 1 227 ? -26.406 -7.899 0.405 1.00 92.69 227 ARG A O 1
ATOM 1758 N N . GLY A 1 228 ? -25.535 -5.848 0.108 1.00 93.25 228 GLY A N 1
ATOM 1759 C CA . GLY A 1 228 ? -24.713 -5.860 1.309 1.00 93.25 228 GLY A CA 1
ATOM 1760 C C . GLY A 1 228 ? -24.392 -4.455 1.784 1.00 93.25 228 GLY A C 1
ATOM 1761 O O . GLY A 1 228 ? -24.847 -3.471 1.204 1.00 93.25 228 GLY A O 1
ATOM 1762 N N . THR A 1 229 ? -23.606 -4.373 2.848 1.00 95.62 229 THR A N 1
ATOM 1763 C CA . THR A 1 229 ? -23.099 -3.108 3.381 1.00 95.62 229 THR A CA 1
ATOM 1764 C C . THR A 1 229 ? -21.655 -2.924 2.939 1.00 95.62 229 THR A C 1
ATOM 1766 O O . THR A 1 229 ? -20.842 -3.833 3.122 1.00 95.62 229 THR A O 1
ATOM 1769 N N . LEU A 1 230 ? -21.320 -1.765 2.370 1.00 96.44 230 LEU A N 1
ATOM 1770 C CA . LEU A 1 230 ? -19.949 -1.450 1.982 1.00 96.44 230 LEU A CA 1
ATOM 1771 C C . LEU A 1 230 ? -19.083 -1.284 3.236 1.00 96.44 230 LEU A C 1
ATOM 1773 O O . LEU A 1 230 ? -19.188 -0.279 3.927 1.00 96.44 230 LEU A O 1
ATOM 1777 N N . GLN A 1 231 ? -18.240 -2.270 3.545 1.00 95.88 231 GLN A N 1
ATOM 1778 C CA . GLN A 1 231 ? -17.391 -2.234 4.746 1.00 95.88 231 GLN A CA 1
ATOM 1779 C C . GLN A 1 231 ? -16.139 -1.371 4.568 1.00 95.88 231 GLN A C 1
ATOM 1781 O O . GLN A 1 231 ? -15.705 -0.720 5.505 1.00 95.88 231 GLN A O 1
ATOM 1786 N N . HIS A 1 232 ? -15.550 -1.384 3.371 1.00 96.38 232 HIS A N 1
ATOM 1787 C CA . HIS A 1 232 ? -14.374 -0.588 3.038 1.00 96.38 232 HIS A CA 1
ATOM 1788 C C . HIS A 1 232 ? -14.418 -0.224 1.555 1.00 96.38 232 HIS A C 1
ATOM 1790 O O . HIS A 1 232 ? -14.657 -1.091 0.710 1.00 96.38 232 HIS A O 1
ATOM 1796 N N . ARG A 1 233 ? -14.162 1.043 1.218 1.00 96.12 233 ARG A N 1
ATOM 1797 C CA . ARG A 1 233 ? -14.293 1.563 -0.164 1.00 96.12 233 ARG A CA 1
ATOM 1798 C C . ARG A 1 233 ? -13.225 1.072 -1.136 1.00 96.12 233 ARG A C 1
ATOM 1800 O O . ARG A 1 233 ? -13.346 1.273 -2.345 1.00 96.12 233 ARG A O 1
ATOM 1807 N N . GLY A 1 234 ? -12.177 0.450 -0.603 1.00 95.56 234 GLY A N 1
ATOM 1808 C CA . GLY A 1 234 ? -10.989 0.050 -1.347 1.00 95.56 234 GLY A CA 1
ATOM 1809 C C . GLY A 1 234 ? -10.118 1.249 -1.714 1.00 95.56 234 GLY A C 1
ATOM 1810 O O . GLY A 1 234 ? -10.540 2.397 -1.616 1.00 95.56 234 GLY A O 1
ATOM 1811 N N . TRP A 1 235 ? -8.906 0.968 -2.178 1.00 96.75 235 TRP A N 1
ATOM 1812 C CA . TRP A 1 235 ? -7.995 1.972 -2.717 1.00 96.75 235 TRP A CA 1
ATOM 1813 C C . TRP A 1 235 ? -7.548 1.542 -4.108 1.00 96.75 235 TRP A C 1
ATOM 1815 O O . TRP A 1 235 ? -7.180 0.388 -4.315 1.00 96.75 235 TRP A O 1
ATOM 1825 N N . LYS A 1 236 ? -7.567 2.476 -5.056 1.00 96.75 236 LYS A N 1
ATOM 1826 C CA . LYS A 1 236 ? -6.943 2.340 -6.372 1.00 96.75 236 LYS A CA 1
ATOM 1827 C C . LYS A 1 236 ? -5.947 3.471 -6.577 1.00 96.75 236 LYS A C 1
ATOM 1829 O O . LYS A 1 236 ? -6.229 4.623 -6.244 1.00 96.75 236 LYS A O 1
ATOM 1834 N N . ALA A 1 237 ? -4.795 3.152 -7.154 1.00 96.44 237 ALA A N 1
ATOM 1835 C CA . ALA A 1 237 ? -3.888 4.169 -7.658 1.00 96.44 237 ALA A CA 1
ATOM 1836 C C . ALA A 1 237 ? -4.428 4.694 -8.995 1.00 96.44 237 ALA A C 1
ATOM 1838 O O . ALA A 1 237 ? -4.654 3.933 -9.930 1.00 96.44 237 ALA A O 1
ATOM 1839 N N . THR A 1 238 ? -4.660 6.000 -9.069 1.00 97.00 238 THR A N 1
ATOM 1840 C CA . THR A 1 238 ? -5.035 6.710 -10.308 1.00 97.00 238 THR A CA 1
ATOM 1841 C C . THR A 1 238 ? -3.821 7.330 -10.996 1.00 97.00 238 THR A C 1
ATOM 1843 O O . THR A 1 238 ? -3.861 7.604 -12.191 1.00 97.00 238 THR A O 1
ATOM 1846 N N . ARG A 1 239 ? -2.728 7.503 -10.244 1.00 96.50 239 ARG A N 1
ATOM 1847 C CA . ARG A 1 239 ? -1.400 7.904 -10.710 1.00 96.50 239 ARG A CA 1
ATOM 1848 C C . ARG A 1 239 ? -0.348 7.236 -9.827 1.00 96.50 239 ARG A C 1
ATOM 1850 O O . ARG A 1 239 ? -0.550 7.167 -8.612 1.00 96.50 239 ARG A O 1
ATOM 1857 N N . ALA A 1 240 ? 0.744 6.781 -10.433 1.00 95.19 240 ALA A N 1
ATOM 1858 C CA . ALA A 1 240 ? 1.906 6.214 -9.758 1.00 95.19 240 ALA A CA 1
ATOM 1859 C C . ALA A 1 240 ? 3.174 6.656 -10.500 1.00 95.19 240 ALA A C 1
ATOM 1861 O O . ALA A 1 240 ? 3.339 6.335 -11.675 1.00 95.19 240 ALA A O 1
ATOM 1862 N N . GLU A 1 241 ? 4.041 7.411 -9.829 1.00 92.75 241 GLU A N 1
ATOM 1863 C CA . GLU A 1 241 ? 5.289 7.934 -10.386 1.00 92.75 241 GLU A CA 1
ATOM 1864 C C . GLU A 1 241 ? 6.416 7.788 -9.364 1.00 92.75 241 GLU A C 1
ATOM 1866 O O . GLU A 1 241 ? 6.532 8.563 -8.411 1.00 92.75 241 GLU A O 1
ATOM 1871 N N . LEU A 1 242 ? 7.249 6.772 -9.577 1.00 90.94 242 LEU A N 1
ATOM 1872 C CA . LEU A 1 242 ? 8.451 6.548 -8.784 1.00 90.94 242 LEU A CA 1
ATOM 1873 C C . LEU A 1 242 ? 9.620 7.393 -9.323 1.00 90.94 242 LEU A C 1
ATOM 1875 O O . LEU A 1 242 ? 9.641 7.728 -10.514 1.00 90.94 242 LEU A O 1
ATOM 1879 N N . PRO A 1 243 ? 10.605 7.744 -8.476 1.00 88.50 243 PRO A N 1
ATOM 1880 C CA . PRO A 1 243 ? 11.823 8.411 -8.924 1.00 88.50 243 PRO A CA 1
ATOM 1881 C C . PRO A 1 243 ? 12.550 7.611 -10.008 1.00 88.50 243 PRO A C 1
ATOM 1883 O O . PRO A 1 243 ? 12.475 6.386 -10.062 1.00 88.50 243 PRO A O 1
ATOM 1886 N N . LYS A 1 244 ? 13.303 8.291 -10.873 1.00 83.81 244 LYS A N 1
ATOM 1887 C CA . LYS A 1 244 ? 14.126 7.600 -11.873 1.00 83.81 244 LYS A CA 1
ATOM 1888 C C . LYS A 1 244 ? 15.342 6.968 -11.199 1.00 83.81 244 LYS A C 1
ATOM 1890 O O . LYS A 1 244 ? 16.016 7.636 -10.419 1.00 83.81 244 LYS A O 1
ATOM 1895 N N . LEU A 1 245 ? 15.619 5.711 -11.529 1.00 79.50 245 LEU A N 1
ATOM 1896 C CA . LEU A 1 245 ? 16.851 5.031 -11.140 1.00 79.50 245 LEU A CA 1
ATOM 1897 C C . LEU A 1 245 ? 17.986 5.474 -12.069 1.00 79.50 245 LEU A C 1
ATOM 1899 O O . LEU A 1 245 ? 17.799 5.558 -13.285 1.00 79.50 245 LEU A O 1
ATOM 1903 N N . THR A 1 246 ? 19.142 5.788 -11.496 1.00 79.38 246 THR A N 1
ATOM 1904 C CA . THR A 1 246 ? 20.395 5.945 -12.243 1.00 79.38 246 THR A CA 1
ATOM 1905 C C . THR A 1 246 ? 21.092 4.588 -12.333 1.00 79.38 246 THR A C 1
ATOM 1907 O O . THR A 1 246 ? 20.915 3.753 -11.450 1.00 79.38 246 THR A O 1
ATOM 1910 N N . GLU A 1 247 ? 21.894 4.355 -13.377 1.00 74.62 247 GLU A N 1
ATOM 1911 C CA . GLU A 1 247 ? 22.610 3.074 -13.561 1.00 74.62 247 GLU A CA 1
ATOM 1912 C C . GLU A 1 247 ? 23.580 2.752 -12.409 1.00 74.62 247 GLU A C 1
ATOM 1914 O O . GLU A 1 247 ? 23.888 1.593 -12.159 1.00 74.62 247 GLU A O 1
ATOM 1919 N N . GLU A 1 248 ? 24.034 3.773 -11.683 1.00 78.12 248 GLU A N 1
ATOM 1920 C CA . GLU A 1 248 ? 24.950 3.649 -10.543 1.00 78.12 248 GLU A CA 1
ATOM 1921 C C . GLU A 1 248 ? 24.242 3.311 -9.218 1.00 78.12 248 GLU A C 1
ATOM 1923 O O . GLU A 1 248 ? 24.910 3.042 -8.220 1.00 78.12 248 GLU A O 1
ATOM 1928 N N . HIS A 1 249 ? 22.906 3.352 -9.168 1.00 82.12 249 HIS A N 1
ATOM 1929 C CA . HIS A 1 249 ? 22.160 3.101 -7.939 1.00 82.12 249 HIS A CA 1
ATOM 1930 C C . HIS A 1 249 ? 21.798 1.619 -7.802 1.00 82.12 249 HIS A C 1
ATOM 1932 O O . HIS A 1 249 ? 20.931 1.112 -8.514 1.00 82.12 249 HIS A O 1
ATOM 1938 N N . ASP A 1 250 ? 22.430 0.938 -6.846 1.00 88.75 250 ASP A N 1
ATOM 1939 C CA . ASP A 1 250 ? 22.062 -0.428 -6.479 1.00 88.75 250 ASP A CA 1
ATOM 1940 C C . ASP A 1 250 ? 20.766 -0.442 -5.653 1.00 88.75 250 ASP A C 1
ATOM 1942 O O . ASP A 1 250 ? 20.762 -0.148 -4.457 1.00 88.75 250 ASP A O 1
ATOM 1946 N N . VAL A 1 251 ? 19.656 -0.817 -6.295 1.00 90.12 251 VAL A N 1
ATOM 1947 C CA . VAL A 1 251 ? 18.329 -0.927 -5.663 1.00 90.12 251 VAL A CA 1
ATOM 1948 C C . VAL A 1 251 ? 18.247 -2.004 -4.582 1.00 90.12 251 VAL A C 1
ATOM 1950 O O . VAL A 1 251 ? 17.292 -2.008 -3.807 1.00 90.12 251 VAL A O 1
ATOM 1953 N N . HIS A 1 252 ? 19.215 -2.921 -4.505 1.00 93.25 252 HIS A N 1
ATOM 1954 C CA . HIS A 1 252 ? 19.261 -3.916 -3.436 1.00 93.25 252 HIS A CA 1
ATOM 1955 C C . HIS A 1 252 ? 19.719 -3.323 -2.099 1.00 93.25 252 HIS A C 1
ATOM 1957 O O . HIS A 1 252 ? 19.451 -3.913 -1.050 1.00 93.25 252 HIS A O 1
ATOM 1963 N N . VAL A 1 253 ? 20.352 -2.146 -2.109 1.00 94.06 253 VAL A N 1
ATOM 1964 C CA . VAL A 1 253 ? 20.716 -1.411 -0.896 1.00 94.06 253 VAL A CA 1
ATOM 1965 C C . VAL A 1 253 ? 19.557 -0.493 -0.499 1.00 94.06 253 VAL A C 1
ATOM 1967 O O . VAL A 1 253 ? 19.461 0.648 -0.940 1.00 94.06 253 VAL A O 1
ATOM 1970 N N . ILE A 1 254 ? 18.664 -1.000 0.358 1.00 94.19 254 ILE A N 1
ATOM 1971 C CA . ILE A 1 254 ? 17.465 -0.270 0.817 1.00 94.19 254 ILE A CA 1
ATOM 1972 C C . ILE A 1 254 ? 17.821 0.968 1.652 1.00 94.19 254 ILE A C 1
ATOM 1974 O O . ILE A 1 254 ? 17.204 2.021 1.493 1.00 94.19 254 ILE A O 1
ATOM 1978 N N . ALA A 1 255 ? 18.818 0.846 2.528 1.00 94.44 255 ALA A N 1
ATOM 1979 C CA . ALA A 1 255 ? 19.427 1.956 3.249 1.00 94.44 255 ALA A CA 1
ATOM 1980 C C . ALA A 1 255 ? 20.933 1.695 3.415 1.00 94.44 255 ALA A C 1
ATOM 1982 O O . ALA A 1 255 ? 21.316 0.562 3.723 1.00 94.44 255 ALA A O 1
ATOM 1983 N N . PRO A 1 256 ? 21.796 2.701 3.192 1.00 93.12 256 PRO A N 1
ATOM 1984 C CA . PRO A 1 256 ? 23.226 2.559 3.424 1.00 93.12 256 PRO A CA 1
ATOM 1985 C C . PRO A 1 256 ? 23.531 2.475 4.925 1.00 93.12 256 PRO A C 1
ATOM 1987 O O . PRO A 1 256 ? 22.822 3.051 5.746 1.00 93.12 256 PRO A O 1
ATOM 1990 N N . ALA A 1 257 ? 24.620 1.792 5.277 1.00 93.38 257 ALA A N 1
ATOM 1991 C CA . ALA A 1 257 ? 25.141 1.820 6.639 1.00 93.38 257 ALA A CA 1
ATOM 1992 C C . ALA A 1 257 ? 25.795 3.181 6.931 1.00 93.38 257 ALA A C 1
ATOM 1994 O O . ALA A 1 257 ? 26.601 3.669 6.137 1.00 93.38 257 ALA A O 1
ATOM 1995 N N . GLU A 1 258 ? 25.474 3.770 8.080 1.00 88.31 258 GLU A N 1
ATOM 1996 C CA . GLU A 1 258 ? 26.053 5.032 8.545 1.00 88.31 258 GLU A CA 1
ATOM 1997 C C . GLU A 1 258 ? 27.190 4.749 9.539 1.00 88.31 258 GLU A C 1
ATOM 1999 O O . GLU A 1 258 ? 27.036 3.950 10.463 1.00 88.31 258 GLU A O 1
ATOM 2004 N N . VAL A 1 259 ? 28.351 5.383 9.335 1.00 92.25 259 VAL A N 1
ATOM 2005 C CA . VAL A 1 259 ? 29.539 5.243 10.193 1.00 92.25 259 VAL A CA 1
ATOM 2006 C C . VAL A 1 259 ? 30.006 6.636 10.607 1.00 92.25 259 VAL A C 1
ATOM 2008 O O . VAL A 1 259 ? 30.362 7.446 9.751 1.00 92.25 259 VAL A O 1
ATOM 2011 N N . GLU A 1 260 ? 29.998 6.912 11.910 1.00 85.50 260 GLU A N 1
ATOM 2012 C CA . GLU A 1 260 ? 30.561 8.135 12.499 1.00 85.50 260 GLU A CA 1
ATOM 2013 C C . GLU A 1 260 ? 32.081 7.971 12.711 1.00 85.50 260 GLU A C 1
ATOM 2015 O O . GLU A 1 260 ? 32.536 6.881 13.072 1.00 85.50 260 GLU A O 1
ATOM 2020 N N . LEU A 1 261 ? 32.863 9.031 12.454 1.00 81.31 261 LEU A N 1
ATOM 2021 C CA . LEU A 1 261 ? 34.332 9.068 12.570 1.00 81.31 261 LEU A CA 1
ATOM 2022 C C . LEU A 1 261 ? 34.799 10.101 13.598 1.00 81.31 261 LEU A C 1
ATOM 2024 O O . LEU A 1 261 ? 34.253 11.227 13.575 1.00 81.31 261 LEU A O 1
#

Mean predicted aligned error: 21.17 Å

Radius of gyration: 47.2 Å; Cα contacts (8 Å, |Δi|>4): 138; chains: 1; bounding box: 76×110×131 Å

Foldseek 3Di:
DDDDDDDDDDDDDDDDDDDDDDDDDDDDDDDDDDDDDDDDDDDDDDDDDDDDDDDDDDDDDDDDPPPDDDDDDDPVVVVVCVVCVVVCLVVDVLSVVQVVCVVVVHDGDDPPDDPDDDPDPDPDDPDPDDPDPDDDDVLVVLLLLLQLCVQQVVVVLVPDDCPPPDPVVNVVSVVSSVVSNVVSCVVFFDKDFLDPDDAFDKDWQAAPHDCVSDDDDDDDDDGDRDIDTRHGRHIDTPGGHGDDDDPPDDSVCSDDDDDDD

Sequence (261 aa):
MGQFRRARPAGNGAPVYHRAGRVVDGGGRANSLPLGVTPSGAEGFRVVRRRTGRPVGGFRRRPEEIRVSDPKPSFFVRLWIAFVAPWRVLFSADFGAGVQRLMSGAPALPPPEAPKPEPEPEPEPPKPEPPRIERAPVDAALQLLALFQREGRFVDFLEEDVASFSDEEIGAAARVVHEGCRKAVREHFTLAPVKDDEEGTSIEVPKGFDAHTIRLTGNVVGEPPFRGTLQHRGWKATRAELPKLTEEHDVHVIAPAEVEL

pLDDT: mean 76.06, std 22.14, range [31.19, 98.44]